Protein AF-A0AAD5VHU0-F1 (afdb_monomer)

pLDDT: mean 87.9, std 10.75, range [39.09, 97.94]

Radius of gyration: 25.31 Å; Cα contacts (8 Å, |Δi|>4): 170; chains: 1; bounding box: 5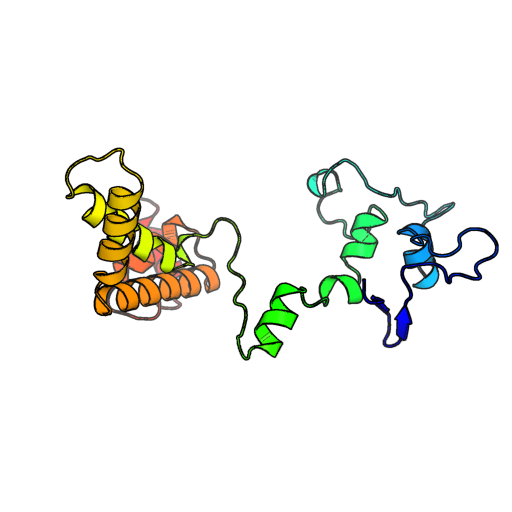2×59×64 Å

Secondary structure (DSSP, 8-state):
-PPEEETTEEE-SB--TT-SS-TT-B-HHHHHHHHTT---SGGG---S-SSSSGGGSPTT-SSSSHHHHHHTSHHHHT---HHHHHHHHTT----PPPTT-GGG-HHHHHHHHHHHHHTTSPP---HHHHHHHHHHHHHTS-HHHHHHHHHHHHHHHHHHHTT--HHHHHHHHHHTTT-SS--TTHHHHHTTTTT-

Organism: NCBI:txid56174

Structure (mmCIF, N/CA/C/O backbone):
data_AF-A0AAD5VHU0-F1
#
_entry.id   AF-A0AAD5VHU0-F1
#
loop_
_atom_site.group_PDB
_atom_site.id
_atom_site.type_symbol
_atom_site.label_atom_id
_atom_site.label_alt_id
_atom_site.label_comp_id
_atom_site.label_asym_id
_atom_site.label_entity_id
_atom_site.label_seq_id
_atom_site.pdbx_PDB_ins_code
_atom_site.Cartn_x
_atom_site.Cartn_y
_atom_site.Cartn_z
_atom_site.occupancy
_atom_site.B_iso_or_equiv
_atom_site.auth_seq_id
_atom_site.auth_comp_id
_atom_site.auth_asym_id
_atom_site.auth_atom_id
_atom_site.pdbx_PDB_model_num
ATOM 1 N N . MET A 1 1 ? 10.845 -17.651 -11.248 1.00 58.06 1 MET A N 1
ATOM 2 C CA . MET A 1 1 ? 10.168 -16.405 -11.665 1.00 58.06 1 MET A CA 1
ATOM 3 C C . MET A 1 1 ? 9.561 -16.685 -13.019 1.00 58.06 1 MET A C 1
ATOM 5 O O . MET A 1 1 ? 10.177 -17.430 -13.770 1.00 58.06 1 MET A O 1
ATOM 9 N N . GLU A 1 2 ? 8.362 -16.182 -13.281 1.00 68.06 2 GLU A N 1
ATOM 10 C CA . GLU A 1 2 ? 7.740 -16.290 -14.605 1.00 68.06 2 GLU A CA 1
ATOM 11 C C . GLU A 1 2 ? 8.518 -15.429 -15.615 1.00 68.06 2 GLU A C 1
ATOM 13 O O . GLU A 1 2 ? 9.219 -14.491 -15.221 1.00 68.06 2 GLU A O 1
ATOM 18 N N . ASN A 1 3 ? 8.432 -15.777 -16.898 1.00 79.25 3 ASN A N 1
ATOM 19 C CA . ASN A 1 3 ? 9.008 -14.979 -17.976 1.00 79.25 3 ASN A CA 1
ATOM 20 C C . ASN A 1 3 ? 8.248 -13.653 -18.135 1.00 79.25 3 ASN A C 1
ATOM 22 O O . ASN A 1 3 ? 7.088 -13.535 -17.736 1.00 79.25 3 ASN A O 1
ATOM 26 N N . ALA A 1 4 ? 8.913 -12.651 -18.708 1.00 80.75 4 ALA A N 1
ATOM 27 C CA . ALA A 1 4 ? 8.287 -11.374 -19.035 1.00 80.75 4 ALA A CA 1
ATOM 28 C C . ALA A 1 4 ? 7.539 -11.465 -20.380 1.00 80.75 4 ALA A C 1
ATOM 30 O O . ALA A 1 4 ? 7.677 -12.452 -21.103 1.00 80.75 4 ALA A O 1
ATOM 31 N N . PHE A 1 5 ? 6.747 -10.450 -20.738 1.00 82.50 5 PHE A N 1
ATOM 32 C CA . PHE A 1 5 ? 5.998 -10.412 -22.003 1.00 82.50 5 PHE A CA 1
ATOM 33 C C . PHE A 1 5 ? 6.217 -9.097 -22.745 1.00 82.50 5 PHE A C 1
ATOM 35 O O . PHE A 1 5 ? 5.537 -8.118 -22.471 1.00 82.50 5 PHE A O 1
ATOM 42 N N . PHE A 1 6 ? 7.078 -9.077 -23.758 1.00 82.38 6 PHE A N 1
ATOM 43 C CA . PHE A 1 6 ? 7.355 -7.87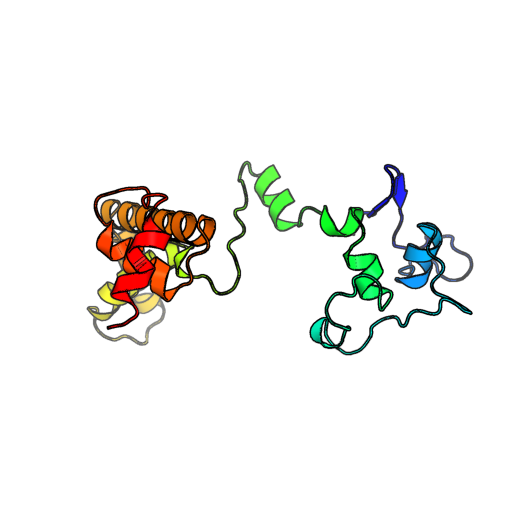7 -24.545 1.00 82.38 6 PHE A CA 1
ATOM 44 C C . PHE A 1 6 ? 6.716 -7.960 -25.939 1.00 82.38 6 PHE A C 1
ATOM 46 O O . PHE A 1 6 ? 6.916 -8.929 -26.671 1.00 82.38 6 PHE A O 1
ATOM 53 N N . ASN A 1 7 ? 5.929 -6.947 -26.327 1.00 82.25 7 ASN A N 1
ATOM 54 C CA . ASN A 1 7 ? 5.227 -6.889 -27.623 1.00 82.25 7 ASN A CA 1
ATOM 55 C C . ASN A 1 7 ? 4.415 -8.159 -27.962 1.00 82.25 7 ASN A C 1
ATOM 57 O O . ASN A 1 7 ? 4.416 -8.639 -29.097 1.00 82.25 7 ASN A O 1
ATOM 61 N N . GLY A 1 8 ? 3.731 -8.722 -26.960 1.00 80.25 8 GLY A N 1
ATOM 62 C CA . GLY A 1 8 ? 2.904 -9.925 -27.110 1.00 80.25 8 GLY A CA 1
ATOM 63 C C . GLY A 1 8 ? 3.694 -11.228 -27.263 1.00 80.25 8 GLY A C 1
ATOM 64 O O . GLY A 1 8 ? 3.102 -12.258 -27.581 1.00 80.25 8 GLY A O 1
ATOM 65 N N . LYS A 1 9 ? 5.013 -11.203 -27.040 1.00 84.75 9 LYS A N 1
ATOM 66 C CA . LYS A 1 9 ? 5.873 -12.388 -27.029 1.00 84.75 9 LYS A CA 1
ATOM 67 C C . LYS A 1 9 ? 6.478 -12.592 -25.652 1.00 84.75 9 LYS A C 1
ATOM 69 O O . LYS A 1 9 ? 6.883 -11.641 -24.991 1.00 84.75 9 LYS A O 1
ATOM 74 N N . GLU A 1 10 ? 6.554 -13.847 -25.245 1.00 87.44 10 GLU A N 1
ATOM 75 C CA . GLU A 1 10 ? 7.250 -14.236 -24.027 1.00 87.44 10 GLU A CA 1
ATOM 76 C C . GLU A 1 10 ? 8.754 -13.947 -24.166 1.00 87.44 10 GLU A C 1
ATOM 78 O O . GLU A 1 10 ? 9.383 -14.304 -25.165 1.00 87.44 10 GLU A O 1
ATOM 83 N N . GLN A 1 11 ? 9.324 -13.283 -23.165 1.00 88.12 11 GLN A N 1
ATOM 84 C CA . GLN A 1 11 ? 10.741 -12.972 -23.057 1.00 88.12 11 GLN A CA 1
ATOM 85 C C . GLN A 1 11 ? 11.317 -13.675 -21.828 1.00 88.12 11 GLN A C 1
ATOM 87 O O . GLN A 1 11 ? 11.016 -13.333 -20.681 1.00 88.12 11 GLN A O 1
ATOM 92 N N . ALA A 1 12 ? 12.198 -14.645 -22.068 1.00 90.94 12 ALA A N 1
ATOM 93 C CA . ALA A 1 12 ? 12.939 -15.298 -21.000 1.00 90.94 12 ALA A CA 1
ATOM 94 C C . ALA A 1 12 ? 13.918 -14.314 -20.345 1.00 90.94 12 ALA A C 1
ATOM 96 O O . ALA A 1 12 ? 14.732 -13.699 -21.034 1.00 90.94 12 ALA A O 1
ATOM 97 N N . ILE A 1 13 ? 13.865 -14.196 -19.017 1.00 90.62 13 ILE A N 1
ATOM 98 C CA . ILE A 1 13 ? 14.762 -13.328 -18.229 1.00 90.62 13 ILE A CA 1
ATOM 99 C C . ILE A 1 13 ? 16.034 -14.052 -17.748 1.00 90.62 13 ILE A C 1
ATOM 101 O O . ILE A 1 13 ? 16.991 -13.416 -17.303 1.00 90.62 13 ILE A O 1
ATOM 105 N N . TYR A 1 14 ? 16.060 -15.378 -17.879 1.00 93.81 14 TYR A N 1
ATOM 106 C CA . TYR A 1 14 ? 17.231 -16.225 -17.672 1.00 93.81 14 TYR A CA 1
ATOM 107 C C . TYR A 1 14 ? 17.693 -16.797 -19.011 1.00 93.81 14 TYR A C 1
ATOM 109 O O . TYR A 1 14 ? 16.899 -16.977 -19.937 1.00 93.81 14 TYR A O 1
ATOM 117 N N . PHE A 1 15 ? 18.987 -17.063 -19.122 1.00 93.38 15 PHE A N 1
ATOM 118 C CA . PHE A 1 15 ? 19.521 -17.875 -20.205 1.00 93.38 15 PHE A CA 1
ATOM 119 C C . PHE A 1 15 ? 19.067 -19.334 -20.044 1.00 93.38 15 PHE A C 1
ATOM 1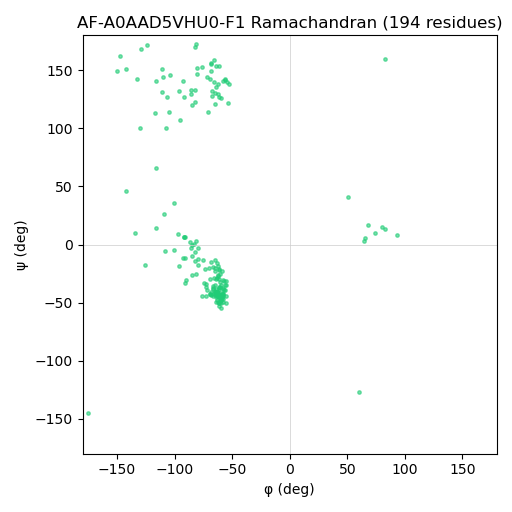21 O O . PHE A 1 15 ? 18.886 -19.787 -18.911 1.00 93.38 15 PHE A O 1
ATOM 128 N N . PRO A 1 16 ? 18.885 -20.075 -21.151 1.00 93.19 16 PRO A N 1
ATOM 129 C CA . PRO A 1 16 ? 18.517 -21.482 -21.080 1.00 93.19 16 PRO A CA 1
ATOM 130 C C . PRO A 1 16 ? 19.649 -22.317 -20.460 1.00 93.19 16 PRO A C 1
ATOM 132 O O . PRO A 1 16 ? 20.809 -21.900 -20.438 1.00 93.19 16 PRO A O 1
ATOM 135 N N . ASP A 1 17 ? 19.320 -23.500 -19.945 1.00 94.06 17 ASP A N 1
ATOM 136 C CA . ASP A 1 17 ? 20.289 -24.366 -19.254 1.00 94.06 17 ASP A CA 1
ATOM 137 C C . ASP A 1 17 ? 21.384 -24.914 -20.186 1.00 94.06 17 ASP A C 1
ATOM 139 O O . ASP A 1 17 ? 22.453 -25.307 -19.723 1.00 94.06 17 ASP A O 1
ATOM 143 N N . ASP A 1 18 ? 21.149 -24.907 -21.499 1.00 94.06 18 ASP A N 1
ATOM 144 C CA . ASP A 1 18 ? 22.108 -25.287 -22.539 1.00 94.06 18 ASP A CA 1
ATOM 145 C C . ASP A 1 18 ? 22.935 -24.099 -23.072 1.00 94.06 18 ASP A C 1
ATOM 147 O O . ASP A 1 18 ? 23.714 -24.260 -24.015 1.00 94.06 18 ASP A O 1
ATOM 151 N N . HIS A 1 19 ? 22.805 -22.903 -22.476 1.00 92.12 19 HIS A N 1
ATOM 152 C CA . HIS A 1 19 ? 23.534 -21.723 -22.933 1.00 92.12 19 HIS A CA 1
ATOM 153 C C . HIS A 1 19 ? 25.054 -21.931 -22.805 1.00 92.12 19 HIS A C 1
ATOM 155 O O . HIS A 1 19 ? 25.541 -22.239 -21.714 1.00 92.12 19 HIS A O 1
ATOM 161 N N . PRO A 1 20 ? 25.842 -21.682 -23.867 1.00 93.06 20 PRO A N 1
ATOM 162 C CA . PRO A 1 20 ? 27.249 -22.084 -23.935 1.00 93.06 20 PRO A CA 1
ATOM 163 C C . PRO A 1 20 ? 28.144 -21.441 -22.866 1.00 93.06 20 PRO A C 1
ATOM 165 O O . PRO A 1 20 ? 29.174 -22.006 -22.507 1.00 93.06 20 PRO A O 1
ATOM 168 N N . THR A 1 21 ? 27.777 -20.258 -22.366 1.00 93.00 21 THR A N 1
ATOM 169 C CA . THR A 1 21 ? 28.609 -19.480 -21.429 1.00 93.00 21 THR A CA 1
ATOM 170 C C . THR A 1 21 ? 27.911 -19.077 -20.130 1.00 93.00 21 THR A C 1
ATOM 172 O O . THR A 1 21 ? 28.585 -18.736 -19.162 1.00 93.00 21 THR A O 1
ATOM 175 N N . HIS A 1 22 ? 26.578 -19.119 -20.082 1.00 91.94 22 HIS A N 1
ATOM 176 C CA . HIS A 1 22 ? 25.778 -18.557 -18.980 1.00 91.94 22 HIS A CA 1
ATOM 177 C C . HIS A 1 22 ? 24.554 -19.427 -18.645 1.00 91.94 22 HIS A C 1
ATOM 179 O O . HIS A 1 22 ? 23.458 -18.890 -18.516 1.00 91.94 22 HIS A O 1
ATOM 185 N N . PRO A 1 23 ? 24.698 -20.758 -18.526 1.00 94.06 23 PRO A N 1
ATOM 186 C CA . PRO A 1 23 ? 23.555 -21.652 -18.353 1.00 94.06 23 PRO A CA 1
ATOM 187 C C . PRO A 1 23 ? 22.768 -21.306 -17.081 1.00 94.06 23 PRO A C 1
ATOM 189 O O . PRO A 1 23 ? 23.353 -21.180 -16.001 1.00 94.06 23 PRO A O 1
ATOM 192 N N . GLY A 1 24 ? 21.459 -21.079 -17.222 1.00 92.56 24 GLY A N 1
ATOM 193 C CA . GLY A 1 24 ? 20.547 -20.750 -16.117 1.00 92.56 24 GLY A CA 1
ATOM 194 C C . GLY A 1 24 ? 20.796 -19.402 -15.420 1.00 92.56 24 GLY A C 1
ATOM 195 O O . GLY A 1 24 ? 20.152 -19.098 -14.413 1.00 92.56 24 GLY A O 1
ATOM 196 N N . GLN A 1 25 ? 21.728 -18.572 -15.905 1.00 93.56 25 GLN A N 1
ATOM 197 C CA . GLN A 1 25 ? 22.030 -17.277 -15.287 1.00 93.56 25 GLN A CA 1
ATOM 198 C C . GLN A 1 25 ? 21.015 -16.207 -15.700 1.00 93.56 25 GLN A C 1
ATOM 200 O O . GLN A 1 25 ? 20.443 -16.243 -16.789 1.00 93.56 25 GLN A O 1
ATOM 205 N N . PHE A 1 26 ? 20.801 -15.220 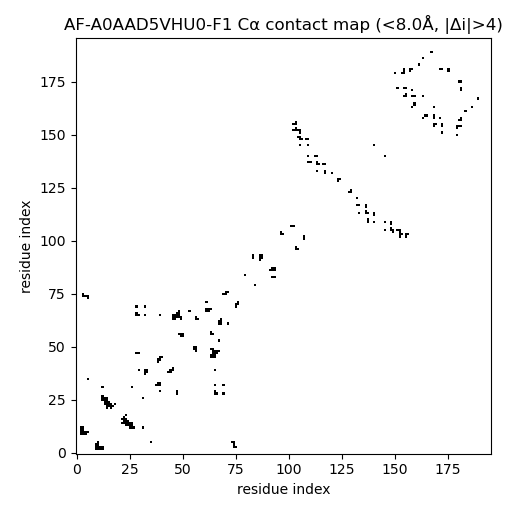-14.827 1.00 92.62 26 PHE A N 1
ATOM 206 C CA . PHE A 1 26 ? 19.974 -14.058 -15.149 1.00 92.62 26 PHE A CA 1
ATOM 207 C C . PHE A 1 26 ? 20.652 -13.211 -16.231 1.00 92.62 26 PHE A C 1
ATOM 209 O O . PHE A 1 26 ? 21.829 -12.876 -16.100 1.00 92.62 26 PHE A O 1
ATOM 216 N N . LYS A 1 27 ? 19.902 -12.826 -17.270 1.00 92.88 27 LYS A N 1
ATOM 217 C CA . LYS A 1 27 ? 20.437 -12.114 -18.443 1.00 92.88 27 LYS A CA 1
ATOM 218 C C . LYS A 1 27 ? 21.013 -10.732 -18.126 1.00 92.88 27 LYS A C 1
ATOM 220 O O . LYS A 1 27 ? 21.929 -10.273 -18.799 1.00 92.88 27 LYS A O 1
ATOM 225 N N . GLY A 1 28 ? 20.495 -10.068 -17.093 1.00 92.50 28 GLY A N 1
ATOM 226 C CA . GLY A 1 28 ? 20.859 -8.688 -16.774 1.00 92.50 28 GLY A CA 1
ATOM 227 C C . GLY A 1 28 ? 20.078 -7.663 -17.602 1.00 92.50 28 GLY A C 1
ATOM 228 O O . GLY A 1 28 ? 19.523 -7.966 -18.655 1.00 92.50 28 GLY A O 1
ATOM 229 N N . MET A 1 29 ? 20.024 -6.421 -17.109 1.00 93.50 29 MET A N 1
ATOM 230 C CA . MET A 1 29 ? 19.192 -5.367 -17.710 1.00 93.50 29 MET A CA 1
ATOM 231 C C . MET A 1 29 ? 19.637 -4.993 -19.128 1.00 93.50 29 MET A C 1
ATOM 233 O O . MET A 1 29 ? 18.794 -4.738 -19.974 1.00 93.50 29 MET A O 1
ATOM 237 N N . GLU A 1 30 ? 20.945 -4.963 -19.388 1.00 93.12 30 GLU A N 1
ATOM 238 C CA . GLU A 1 30 ? 21.496 -4.628 -20.707 1.00 93.12 30 GLU A CA 1
ATOM 239 C C . GLU A 1 30 ? 21.045 -5.622 -21.780 1.00 93.12 30 GLU A C 1
ATOM 241 O O . GLU A 1 30 ? 20.496 -5.207 -22.796 1.00 93.12 30 GLU A O 1
ATOM 246 N N . GLN A 1 31 ? 21.205 -6.923 -21.523 1.00 93.12 31 GLN A N 1
ATOM 247 C CA . GLN A 1 31 ? 20.806 -7.978 -22.452 1.00 93.12 31 GLN A CA 1
ATOM 248 C C . GLN A 1 31 ? 19.292 -7.974 -22.694 1.00 93.12 31 GLN A C 1
ATOM 250 O O . GLN A 1 31 ? 18.855 -8.063 -23.838 1.00 93.12 31 GLN A O 1
ATOM 255 N N . ILE A 1 32 ? 18.489 -7.832 -21.632 1.00 93.06 32 ILE A N 1
ATOM 256 C CA . ILE A 1 32 ? 17.021 -7.779 -21.740 1.00 93.06 32 ILE A CA 1
ATOM 257 C C . ILE A 1 32 ? 16.590 -6.583 -22.598 1.00 93.06 32 ILE A C 1
ATOM 259 O O . ILE A 1 32 ? 15.772 -6.744 -23.500 1.00 93.06 32 ILE A O 1
ATOM 263 N N . LEU A 1 33 ? 17.167 -5.401 -22.364 1.00 93.12 33 LEU A N 1
ATOM 264 C CA . LEU A 1 33 ? 16.868 -4.193 -23.138 1.00 93.12 33 LEU A CA 1
ATOM 265 C C . LEU A 1 33 ? 17.337 -4.306 -24.593 1.00 93.12 33 LEU A C 1
ATOM 267 O O . LEU A 1 33 ? 16.635 -3.858 -25.498 1.00 93.12 33 LEU A O 1
ATOM 271 N N . TRP A 1 34 ? 18.488 -4.932 -24.835 1.00 92.56 34 TRP A N 1
ATOM 272 C CA . TRP A 1 34 ? 18.983 -5.189 -26.186 1.00 92.56 34 TRP A CA 1
ATOM 273 C C . TRP A 1 34 ? 18.046 -6.113 -26.975 1.00 92.56 34 TRP A C 1
ATOM 275 O O . TRP A 1 34 ? 17.702 -5.807 -28.115 1.00 92.56 34 TRP A O 1
ATOM 285 N N . GLU A 1 35 ? 17.552 -7.187 -26.351 1.00 91.69 35 GLU A N 1
ATOM 286 C CA . GLU A 1 35 ? 16.538 -8.079 -26.937 1.00 91.69 35 GLU A CA 1
ATOM 287 C C . GLU A 1 35 ? 15.215 -7.353 -27.239 1.00 91.69 35 GLU A C 1
ATOM 289 O O . GLU A 1 35 ? 14.518 -7.705 -28.191 1.00 91.69 35 GLU A O 1
ATOM 294 N N . GLN A 1 36 ? 14.891 -6.310 -26.470 1.00 90.88 36 GLN A N 1
ATOM 295 C CA . GLN A 1 36 ? 13.740 -5.429 -26.696 1.00 90.88 36 GLN A CA 1
ATOM 296 C C . GLN A 1 36 ? 13.988 -4.361 -27.784 1.00 90.88 36 GLN A C 1
ATOM 298 O O . GLN A 1 36 ? 13.075 -3.614 -28.137 1.00 90.88 36 GLN A O 1
ATOM 303 N N . GLY A 1 37 ? 15.198 -4.295 -28.353 1.00 91.25 37 GLY A N 1
ATOM 304 C CA . GLY A 1 37 ? 15.573 -3.367 -29.425 1.00 91.25 37 GLY A CA 1
ATOM 305 C C . GLY A 1 37 ? 16.202 -2.053 -28.952 1.00 91.25 37 GLY A C 1
ATOM 306 O O . GLY A 1 37 ? 16.425 -1.157 -29.767 1.00 91.25 37 GLY A O 1
ATOM 307 N N . TYR A 1 38 ? 16.515 -1.917 -27.662 1.00 92.00 38 TYR A N 1
ATOM 308 C CA . TYR A 1 38 ? 17.201 -0.741 -27.134 1.00 92.00 38 TYR A CA 1
ATOM 309 C C . TYR A 1 38 ? 18.717 -0.871 -27.261 1.00 92.00 38 TYR A C 1
ATOM 311 O O . TYR A 1 38 ? 19.325 -1.858 -26.853 1.00 92.00 38 TYR A O 1
ATOM 319 N N . ILE A 1 39 ? 19.356 0.185 -27.758 1.00 91.56 39 ILE A N 1
ATOM 320 C CA . ILE A 1 39 ? 20.815 0.288 -27.787 1.00 91.56 39 ILE A CA 1
ATOM 321 C C . ILE A 1 39 ? 21.245 1.060 -26.542 1.00 91.56 39 ILE A C 1
ATOM 323 O O . ILE A 1 39 ? 21.025 2.266 -26.447 1.00 91.56 39 ILE A O 1
ATOM 327 N N . VAL A 1 40 ? 21.837 0.355 -25.577 1.00 91.06 40 VAL A N 1
ATOM 328 C CA . VAL A 1 40 ? 22.272 0.921 -24.285 1.00 91.06 40 VAL A CA 1
ATOM 329 C C . VAL A 1 40 ? 23.789 0.862 -24.083 1.00 91.06 40 VAL A C 1
ATOM 331 O O . VAL A 1 40 ? 24.282 1.050 -22.972 1.00 91.06 40 VAL A O 1
ATOM 334 N N . THR A 1 41 ? 24.534 0.606 -25.158 1.00 89.94 41 THR A N 1
ATOM 335 C CA . THR A 1 41 ? 25.996 0.462 -25.187 1.00 89.94 41 THR A CA 1
ATOM 336 C C . THR A 1 41 ? 26.633 1.429 -26.190 1.00 89.94 41 THR A C 1
ATOM 338 O O . THR A 1 41 ? 25.947 2.125 -26.945 1.00 89.94 41 THR A O 1
ATOM 341 N N . GLY A 1 42 ? 27.968 1.513 -26.186 1.00 88.94 42 GLY A N 1
ATOM 342 C CA . GLY A 1 42 ? 28.725 2.369 -27.104 1.00 88.94 42 GLY A CA 1
ATOM 343 C C . GLY A 1 42 ? 28.362 3.849 -26.960 1.00 88.94 42 GLY A C 1
ATOM 344 O O . GLY A 1 42 ? 28.364 4.392 -25.857 1.00 88.94 42 GLY A O 1
ATOM 345 N N . ASN A 1 43 ? 28.011 4.501 -28.070 1.00 85.75 43 ASN A N 1
ATOM 346 C CA . ASN A 1 43 ? 27.627 5.920 -28.079 1.00 85.75 43 ASN A CA 1
ATOM 347 C C . ASN A 1 43 ? 26.293 6.202 -27.364 1.00 85.75 43 ASN A C 1
ATOM 349 O O . ASN A 1 43 ? 26.010 7.352 -27.038 1.00 85.75 43 ASN A O 1
ATOM 353 N N . HIS A 1 44 ? 25.492 5.167 -27.098 1.00 85.62 44 HIS A N 1
ATOM 354 C CA . HIS A 1 44 ? 24.243 5.248 -26.337 1.00 85.62 44 HIS A CA 1
ATOM 355 C C . HIS A 1 44 ? 24.376 4.586 -24.964 1.00 85.62 44 HIS A C 1
ATOM 357 O O . HIS A 1 44 ? 23.390 4.115 -24.398 1.00 85.62 44 HIS A O 1
ATOM 363 N N . PHE A 1 45 ? 25.601 4.530 -24.431 1.00 91.31 45 PHE A N 1
ATOM 364 C CA . PHE A 1 45 ? 25.881 3.887 -23.158 1.00 91.31 45 PHE A CA 1
ATOM 365 C C . PHE A 1 45 ? 24.980 4.415 -22.036 1.00 91.31 45 PHE A C 1
ATOM 367 O O . PHE A 1 45 ? 25.006 5.601 -21.695 1.00 91.31 45 PHE A O 1
ATOM 374 N N . LYS A 1 46 ? 24.225 3.506 -21.415 1.00 92.50 46 LYS A N 1
ATOM 375 C CA . LYS A 1 46 ? 23.470 3.768 -20.192 1.00 92.50 46 LYS A CA 1
ATOM 376 C C . LYS A 1 46 ? 24.103 2.982 -19.051 1.00 92.50 46 LYS A C 1
ATOM 378 O O . LYS A 1 46 ? 24.349 1.785 -19.146 1.00 92.50 46 LYS A O 1
ATOM 383 N N . LYS A 1 47 ? 24.343 3.660 -17.928 1.00 92.88 47 LYS A N 1
ATOM 384 C CA . LYS A 1 47 ? 24.760 2.988 -16.689 1.00 92.88 47 LYS A CA 1
ATOM 385 C C . LYS A 1 47 ? 23.665 2.014 -16.251 1.00 92.88 47 LYS A C 1
ATOM 387 O O . LYS A 1 47 ? 22.486 2.273 -16.488 1.00 92.88 47 LYS A O 1
ATOM 392 N N . ALA A 1 48 ? 24.028 0.964 -15.512 1.00 92.12 48 ALA A N 1
ATOM 393 C CA . ALA A 1 48 ? 23.043 0.085 -14.878 1.00 92.12 48 ALA A CA 1
ATOM 394 C C . ALA A 1 48 ? 22.068 0.883 -13.986 1.00 92.12 48 ALA A C 1
ATOM 396 O O . ALA A 1 48 ? 20.857 0.707 -14.080 1.00 92.12 48 ALA A O 1
ATOM 397 N N . GLN A 1 49 ? 22.594 1.819 -13.186 1.00 94.00 49 GLN A N 1
ATOM 398 C CA . GLN A 1 49 ? 21.832 2.772 -12.373 1.00 94.00 49 GLN A CA 1
ATOM 399 C C . GLN A 1 49 ? 22.607 4.092 -12.188 1.00 94.00 49 GLN A C 1
ATOM 401 O O . GLN A 1 49 ? 23.838 4.085 -12.167 1.00 94.00 49 GLN A O 1
ATOM 406 N N . CYS A 1 50 ? 21.904 5.226 -12.053 1.00 90.25 50 CYS A N 1
ATOM 407 C CA . CYS A 1 50 ? 22.519 6.556 -11.862 1.00 90.25 50 CYS A CA 1
ATOM 408 C C . CYS A 1 50 ? 23.076 6.805 -10.449 1.00 90.25 50 CYS A C 1
ATOM 410 O O . CYS A 1 50 ? 23.850 7.738 -10.262 1.00 90.25 50 CYS A O 1
ATOM 412 N N . GLY A 1 51 ? 22.722 5.960 -9.480 1.00 89.56 51 GLY A N 1
ATOM 413 C CA . GLY A 1 51 ? 23.138 6.051 -8.082 1.00 89.56 51 GLY A CA 1
ATOM 414 C C . GLY A 1 51 ? 22.633 4.845 -7.295 1.00 89.56 51 GLY A C 1
ATOM 415 O O . GLY A 1 51 ? 22.543 3.746 -7.836 1.00 89.56 51 GLY A O 1
ATOM 416 N N . THR A 1 52 ? 22.268 5.046 -6.034 1.00 88.06 52 THR A N 1
ATOM 417 C CA . THR A 1 52 ? 21.734 3.989 -5.156 1.00 88.06 52 THR A CA 1
ATOM 418 C C . THR A 1 52 ? 20.213 3.885 -5.228 1.00 88.06 52 THR A C 1
ATOM 420 O O . THR A 1 52 ? 19.651 2.797 -5.120 1.00 88.06 52 THR A O 1
ATOM 423 N N . SER A 1 53 ? 19.524 4.997 -5.480 1.00 85.88 53 SER A N 1
ATOM 424 C CA . SER A 1 53 ? 18.064 5.090 -5.469 1.00 85.88 53 SER A CA 1
ATOM 425 C C . SER A 1 53 ? 17.532 5.741 -6.744 1.00 85.88 53 SER A C 1
ATOM 427 O O . SER A 1 53 ? 18.295 6.277 -7.547 1.00 85.88 53 SER A O 1
ATOM 429 N N . PHE A 1 54 ? 16.219 5.673 -6.981 1.00 84.81 54 PHE A N 1
ATOM 430 C CA . PHE A 1 54 ? 15.597 6.386 -8.107 1.00 84.81 54 PHE A CA 1
ATOM 431 C C . PHE A 1 54 ? 15.701 7.911 -7.968 1.00 84.81 54 PHE A C 1
ATOM 433 O O . PHE A 1 54 ? 15.657 8.605 -8.973 1.00 84.81 54 PHE A O 1
ATOM 440 N N . LYS A 1 55 ? 15.924 8.432 -6.753 1.00 86.50 55 LYS A N 1
ATOM 441 C CA . LYS A 1 55 ? 16.109 9.872 -6.504 1.00 86.50 55 LYS A CA 1
ATOM 442 C C . LYS A 1 55 ? 17.427 10.417 -7.055 1.00 86.50 55 LYS A C 1
ATOM 444 O O . LYS A 1 55 ? 17.542 11.617 -7.250 1.00 86.50 55 LYS A O 1
ATOM 449 N N . ASP A 1 56 ? 18.398 9.537 -7.301 1.00 89.62 56 ASP A N 1
ATOM 450 C CA . ASP A 1 56 ? 19.696 9.904 -7.881 1.00 89.62 56 ASP A CA 1
ATOM 451 C C . ASP A 1 56 ? 19.624 10.019 -9.415 1.00 89.62 56 ASP A C 1
ATOM 453 O O . ASP A 1 56 ? 20.599 10.381 -10.072 1.00 89.62 56 ASP A O 1
ATOM 457 N N . CYS A 1 57 ? 18.483 9.653 -10.007 1.00 89.31 57 CYS A N 1
ATOM 458 C CA . CYS A 1 57 ? 18.223 9.847 -11.426 1.00 89.31 57 CYS A CA 1
ATOM 459 C C . CYS A 1 57 ? 17.789 11.303 -11.675 1.00 89.31 57 CYS A C 1
ATOM 461 O O . CYS A 1 57 ? 17.118 11.881 -10.817 1.00 89.31 57 CYS A O 1
ATOM 463 N N . PRO A 1 58 ? 18.134 11.902 -12.830 1.00 89.62 58 PRO A N 1
ATOM 464 C CA . PRO A 1 58 ? 17.648 13.228 -13.198 1.00 89.62 58 PRO A CA 1
ATOM 465 C C . PRO A 1 58 ? 16.120 13.303 -13.119 1.00 89.62 58 PRO A C 1
ATOM 467 O O . PRO A 1 58 ? 15.434 12.375 -13.557 1.00 89.62 58 PRO A O 1
ATOM 470 N N . ALA A 1 59 ? 15.603 14.408 -12.579 1.00 84.44 59 ALA A N 1
ATOM 471 C CA . ALA A 1 59 ? 14.171 14.681 -12.594 1.00 84.44 59 ALA A CA 1
ATOM 472 C C . ALA A 1 59 ? 13.649 14.652 -14.043 1.00 84.44 59 ALA A C 1
ATOM 474 O O . ALA A 1 59 ? 14.358 15.053 -14.966 1.00 84.44 59 ALA A O 1
ATOM 475 N N . ASP A 1 60 ? 12.441 14.120 -14.230 1.00 84.19 60 ASP A N 1
ATOM 476 C CA . ASP A 1 60 ? 11.730 14.015 -15.514 1.00 84.19 60 ASP A CA 1
ATOM 477 C C . ASP A 1 60 ? 12.368 13.111 -16.588 1.00 84.19 60 ASP A C 1
ATOM 479 O O . ASP A 1 60 ? 11.816 12.967 -17.679 1.00 84.19 60 ASP A O 1
ATOM 483 N N . SER A 1 61 ? 13.484 12.433 -16.294 1.00 85.88 61 SER A N 1
ATOM 484 C CA . SER A 1 61 ? 14.043 11.416 -17.191 1.00 85.88 61 SER A CA 1
ATOM 485 C C . SER A 1 61 ? 13.517 10.024 -16.848 1.00 85.88 61 SER A C 1
ATOM 487 O O . SER A 1 61 ? 13.642 9.550 -15.718 1.00 85.88 61 SER A O 1
ATOM 489 N N . THR A 1 62 ? 12.974 9.341 -17.853 1.00 84.81 62 THR A N 1
ATOM 490 C CA . THR A 1 62 ? 12.452 7.968 -17.755 1.00 84.81 62 THR A CA 1
ATOM 491 C C . THR A 1 62 ? 13.420 6.918 -18.299 1.00 84.81 62 THR A C 1
ATOM 493 O O . THR A 1 62 ? 13.169 5.720 -18.169 1.00 84.81 62 THR A O 1
ATOM 496 N N . ASP A 1 63 ? 14.544 7.346 -18.877 1.00 89.62 63 ASP A N 1
ATOM 497 C CA . ASP A 1 63 ? 15.486 6.480 -19.581 1.00 89.62 63 ASP A CA 1
ATOM 498 C C . ASP A 1 63 ? 16.960 6.732 -19.207 1.00 89.62 63 ASP A C 1
ATOM 500 O O . ASP A 1 63 ? 17.852 6.185 -19.846 1.00 89.62 63 ASP A O 1
ATOM 504 N N . CYS A 1 64 ? 17.275 7.518 -18.175 1.00 91.50 64 CYS A N 1
ATOM 505 C CA . CYS A 1 64 ? 18.660 7.905 -17.852 1.00 91.50 64 CYS A CA 1
ATOM 506 C C . CYS A 1 64 ? 19.633 6.736 -17.568 1.00 91.50 64 CYS A C 1
ATOM 508 O O . CYS A 1 64 ? 20.850 6.898 -17.663 1.00 91.50 64 CYS A O 1
ATOM 510 N N . CYS A 1 65 ? 19.121 5.566 -17.182 1.00 93.75 65 CYS A N 1
ATOM 511 C CA . CYS A 1 65 ? 19.885 4.352 -16.897 1.00 93.75 65 CYS A CA 1
ATOM 512 C C . CYS A 1 65 ? 19.075 3.108 -17.275 1.00 93.75 65 CYS A C 1
ATOM 514 O O . CYS A 1 65 ? 17.850 3.184 -17.382 1.00 93.75 65 CYS A O 1
ATOM 516 N N . CYS A 1 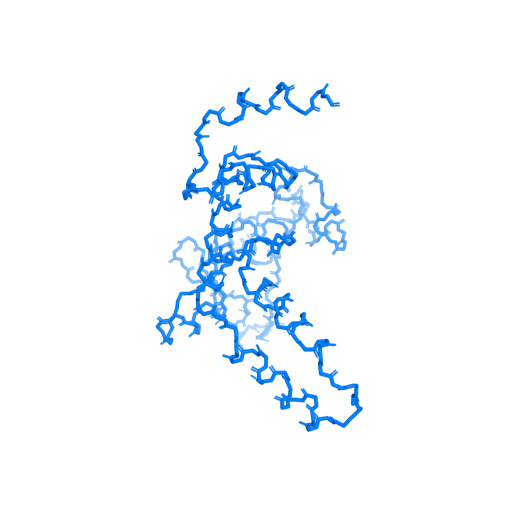66 ? 19.739 1.956 -17.419 1.00 94.31 66 CYS A N 1
ATOM 517 C CA . CYS A 1 66 ? 19.071 0.695 -17.758 1.00 94.31 66 CYS A CA 1
ATOM 518 C C . CYS A 1 66 ? 17.958 0.355 -16.759 1.00 94.31 66 CYS A C 1
ATOM 520 O O . CYS A 1 66 ? 16.883 -0.063 -17.169 1.00 94.31 66 CYS A O 1
ATOM 522 N N . ARG A 1 67 ? 18.171 0.612 -15.459 1.00 92.81 67 ARG A N 1
ATOM 523 C CA . ARG A 1 67 ? 17.150 0.397 -14.424 1.00 92.81 67 ARG A CA 1
ATOM 524 C C . ARG A 1 67 ? 15.875 1.203 -14.672 1.00 92.81 67 ARG A C 1
ATOM 526 O O . ARG A 1 67 ? 14.793 0.657 -14.507 1.00 92.81 67 ARG A O 1
ATOM 533 N N . TRP A 1 68 ? 15.986 2.481 -15.040 1.00 92.12 68 TRP A N 1
ATOM 534 C CA . TRP A 1 68 ? 14.807 3.325 -15.281 1.00 92.12 68 TRP A CA 1
ATOM 535 C C . TRP A 1 68 ? 14.112 2.947 -16.588 1.00 92.12 68 TRP A C 1
ATOM 537 O O . TRP A 1 68 ? 12.897 2.775 -16.617 1.00 92.12 68 TRP A O 1
ATOM 547 N N . LEU A 1 69 ? 14.903 2.734 -17.642 1.00 93.12 69 LEU A N 1
ATOM 548 C CA . LEU A 1 69 ? 14.380 2.335 -18.941 1.00 93.12 69 LEU A CA 1
ATOM 549 C C . LEU A 1 69 ? 13.613 1.010 -18.856 1.00 93.12 69 LEU A C 1
ATOM 551 O O . LEU A 1 69 ? 12.523 0.920 -19.409 1.00 93.12 69 LEU A O 1
ATOM 555 N N . LEU A 1 70 ? 14.161 0.021 -18.138 1.00 91.19 70 LEU A N 1
ATOM 556 C CA . LEU A 1 70 ? 13.528 -1.281 -17.933 1.00 91.19 70 LEU A CA 1
ATOM 557 C C . LEU A 1 70 ? 12.289 -1.184 -17.035 1.00 91.19 70 LEU A C 1
ATOM 559 O O . LEU A 1 70 ? 11.263 -1.770 -17.348 1.00 91.19 70 LEU A O 1
ATOM 563 N N . TYR A 1 71 ? 12.356 -0.416 -15.943 1.00 89.56 71 TYR A N 1
ATOM 564 C CA . TYR A 1 71 ? 11.215 -0.235 -15.038 1.00 89.56 71 TYR A CA 1
ATOM 565 C C . TYR A 1 71 ? 9.996 0.366 -15.752 1.00 89.56 71 TYR A C 1
ATOM 567 O O . TYR A 1 71 ? 8.868 0.016 -15.427 1.00 89.56 71 TYR A O 1
ATOM 575 N N . ASN A 1 72 ? 10.217 1.260 -16.720 1.00 89.00 72 ASN A N 1
ATOM 576 C CA . ASN A 1 72 ? 9.146 1.886 -17.497 1.00 89.00 72 ASN A CA 1
ATOM 577 C C . ASN A 1 72 ? 8.657 1.035 -18.678 1.00 89.00 72 ASN A C 1
ATOM 579 O O . ASN A 1 72 ? 7.778 1.484 -19.415 1.00 89.00 72 ASN A O 1
ATOM 583 N N . GLN A 1 73 ? 9.208 -0.164 -18.890 1.00 87.44 73 GLN A N 1
ATOM 584 C CA . GLN A 1 73 ? 8.699 -1.042 -19.934 1.00 87.44 73 GLN A CA 1
ATOM 585 C C . GLN A 1 73 ? 7.298 -1.560 -19.568 1.00 87.44 73 GLN A C 1
ATOM 587 O O . GLN A 1 73 ? 7.032 -1.846 -18.393 1.00 87.44 73 GLN A O 1
ATOM 592 N N . PRO A 1 74 ? 6.386 -1.699 -20.549 1.00 83.81 74 PRO A N 1
ATOM 593 C CA . PRO A 1 74 ? 5.002 -2.098 -20.290 1.00 83.81 74 PRO A CA 1
ATOM 594 C C . PRO A 1 74 ? 4.873 -3.429 -19.548 1.00 83.81 74 PRO A C 1
ATOM 596 O O . PRO A 1 74 ? 3.981 -3.596 -18.723 1.00 83.81 74 PRO A O 1
ATOM 599 N N . ASP A 1 75 ? 5.777 -4.362 -19.821 1.00 83.81 75 ASP A N 1
ATOM 600 C CA . ASP A 1 75 ? 5.809 -5.705 -19.256 1.00 83.81 75 ASP A CA 1
ATOM 601 C C . ASP A 1 75 ? 6.264 -5.743 -17.802 1.00 83.81 75 ASP A C 1
ATOM 603 O O . ASP A 1 75 ? 5.923 -6.697 -17.121 1.00 83.81 75 ASP A O 1
ATOM 607 N N . PHE A 1 76 ? 6.967 -4.714 -17.316 1.00 82.69 76 PHE A N 1
ATOM 608 C CA . PHE A 1 76 ? 7.300 -4.537 -15.898 1.00 82.69 76 PHE A CA 1
ATOM 609 C C . PHE A 1 76 ? 6.244 -3.711 -15.157 1.00 82.69 76 PHE A C 1
ATOM 611 O O . PHE A 1 76 ? 5.978 -3.971 -13.983 1.00 82.69 76 PHE A O 1
ATOM 618 N N . LEU A 1 77 ? 5.615 -2.744 -15.833 1.00 81.12 77 LEU A N 1
ATOM 619 C CA . LEU A 1 77 ? 4.542 -1.926 -15.258 1.00 81.12 77 LEU A CA 1
ATOM 620 C C . LEU A 1 77 ? 3.229 -2.701 -15.093 1.00 81.12 77 LEU A C 1
ATOM 622 O O . LEU A 1 77 ? 2.491 -2.452 -14.143 1.00 81.12 77 LEU A O 1
ATOM 626 N N . ALA A 1 78 ? 2.935 -3.626 -16.007 1.00 78.69 78 ALA A N 1
ATOM 627 C CA . ALA A 1 78 ? 1.687 -4.385 -16.026 1.00 78.69 78 ALA A CA 1
ATOM 628 C C . ALA A 1 78 ? 1.754 -5.717 -15.253 1.00 78.69 78 ALA A C 1
ATOM 630 O O . ALA A 1 78 ? 0.810 -6.504 -15.325 1.00 78.69 78 ALA A O 1
ATOM 631 N N . VAL A 1 79 ? 2.848 -6.004 -14.532 1.00 81.00 79 VAL A N 1
ATOM 632 C CA . VAL A 1 79 ? 2.968 -7.259 -13.772 1.00 81.00 79 VAL A CA 1
ATOM 633 C C . VAL A 1 79 ? 2.040 -7.229 -12.567 1.00 81.00 79 VAL A C 1
ATOM 635 O O . VAL A 1 79 ? 2.282 -6.505 -11.602 1.00 81.00 79 VAL A O 1
ATOM 638 N N . GLU A 1 80 ? 1.033 -8.097 -12.579 1.00 83.69 80 GLU A N 1
ATOM 639 C CA . GLU A 1 80 ? 0.274 -8.415 -11.372 1.00 83.69 80 GLU A CA 1
ATOM 640 C C . GLU A 1 80 ? 1.201 -9.023 -10.315 1.00 83.69 80 GLU A C 1
ATOM 642 O O . GLU A 1 80 ? 1.917 -10.005 -10.560 1.00 83.69 80 GLU A O 1
ATOM 647 N N . SER A 1 81 ? 1.187 -8.458 -9.109 1.00 86.12 81 SER A N 1
ATOM 648 C CA . SER A 1 81 ? 1.989 -8.980 -8.012 1.00 86.12 81 SER A CA 1
ATOM 649 C C . SER A 1 81 ? 1.547 -10.395 -7.631 1.00 86.12 81 SER A C 1
ATOM 651 O O . SER A 1 81 ? 0.386 -10.783 -7.758 1.00 86.12 81 SER A O 1
ATOM 653 N N . ARG A 1 82 ? 2.470 -11.181 -7.066 1.00 88.62 82 ARG A N 1
ATOM 654 C CA . ARG A 1 82 ? 2.146 -12.525 -6.549 1.00 88.62 82 ARG A CA 1
ATOM 655 C C . ARG A 1 82 ? 1.007 -12.499 -5.525 1.00 88.62 82 ARG A C 1
ATOM 657 O O . ARG A 1 82 ? 0.260 -13.466 -5.432 1.00 88.62 82 ARG A O 1
ATOM 664 N N . LEU A 1 83 ? 0.894 -11.411 -4.760 1.00 89.44 83 LEU A N 1
ATOM 665 C CA . LEU A 1 83 ? -0.178 -11.222 -3.788 1.00 89.44 83 LEU A CA 1
ATOM 666 C C . LEU A 1 83 ? -1.529 -11.009 -4.478 1.00 89.44 83 LEU A C 1
ATOM 668 O O . LEU A 1 83 ? -2.516 -11.588 -4.039 1.00 89.44 83 LEU A O 1
ATOM 672 N N . GLU A 1 84 ? -1.571 -10.216 -5.551 1.00 91.69 84 GLU A N 1
ATOM 673 C CA . GLU A 1 84 ? -2.780 -10.024 -6.361 1.00 91.69 84 GLU A CA 1
ATOM 674 C C . GLU A 1 84 ? -3.244 -11.325 -6.992 1.00 91.69 84 GLU A C 1
ATOM 676 O O . GLU A 1 84 ? -4.399 -11.694 -6.798 1.00 91.69 84 GLU A O 1
ATOM 681 N N . LYS A 1 85 ? -2.336 -12.050 -7.661 1.00 91.56 85 LYS A N 1
ATOM 682 C CA . LYS A 1 85 ? -2.649 -13.347 -8.276 1.00 91.56 85 LYS A CA 1
ATOM 683 C C . LYS A 1 85 ? -3.224 -14.319 -7.249 1.00 91.56 85 LYS A C 1
ATOM 685 O O . LYS A 1 85 ? -4.307 -14.858 -7.446 1.00 91.56 85 LYS A O 1
ATOM 690 N N . PHE A 1 86 ? -2.543 -14.465 -6.111 1.00 93.50 86 PHE A N 1
ATOM 691 C CA . PHE A 1 86 ? -3.002 -15.332 -5.029 1.00 93.50 86 PHE A CA 1
ATOM 692 C C . PHE A 1 86 ? -4.378 -14.912 -4.494 1.00 93.50 86 PHE A C 1
ATOM 694 O O . PHE A 1 86 ? -5.259 -15.748 -4.324 1.00 93.50 86 PHE A O 1
ATOM 701 N N . ALA A 1 87 ? -4.595 -13.622 -4.235 1.00 94.38 87 ALA A N 1
ATOM 702 C CA . ALA A 1 87 ? -5.883 -13.135 -3.748 1.00 94.38 87 ALA A CA 1
ATOM 703 C C . ALA A 1 87 ? -7.006 -13.372 -4.768 1.00 94.38 87 ALA A C 1
ATOM 705 O O . ALA A 1 87 ? -8.093 -13.806 -4.384 1.00 94.38 87 ALA A O 1
ATOM 706 N N . TRP A 1 88 ? -6.728 -13.145 -6.053 1.00 93.81 88 TRP A N 1
ATOM 707 C CA . TRP A 1 88 ? -7.668 -13.366 -7.145 1.00 93.81 88 TRP A CA 1
ATOM 708 C C . TRP A 1 88 ? -8.071 -14.836 -7.271 1.00 93.81 88 TRP A C 1
ATOM 710 O O . TRP A 1 88 ? -9.259 -15.137 -7.368 1.00 93.81 88 TRP A O 1
ATOM 720 N N . GLU A 1 89 ? -7.107 -15.757 -7.189 1.00 95.56 89 GLU A N 1
ATOM 721 C CA . GLU A 1 89 ? -7.353 -17.206 -7.165 1.00 95.56 89 GLU A CA 1
ATOM 722 C C . GLU A 1 89 ? -8.257 -17.630 -5.998 1.00 95.56 89 GLU A C 1
ATOM 724 O O . GLU A 1 89 ? -9.026 -18.581 -6.117 1.00 95.56 89 GLU A O 1
ATOM 729 N N . GLN A 1 90 ? -8.207 -16.901 -4.881 1.00 95.75 90 GLN A N 1
ATOM 730 C CA . GLN A 1 90 ? -9.085 -17.099 -3.724 1.00 95.75 90 GLN A CA 1
ATOM 731 C C . GLN A 1 90 ? -10.424 -16.335 -3.827 1.00 95.75 90 GLN A C 1
ATOM 733 O O . GLN A 1 90 ? -11.230 -16.380 -2.898 1.00 95.75 90 GLN A O 1
ATOM 738 N N . GLY A 1 91 ? -10.686 -15.630 -4.934 1.00 95.94 91 GLY A N 1
ATOM 739 C CA . GLY A 1 91 ? -11.917 -14.866 -5.169 1.00 95.94 91 GLY A CA 1
ATOM 740 C C . GLY A 1 91 ? -11.940 -13.465 -4.544 1.00 95.94 91 GLY A C 1
ATOM 741 O O . GLY A 1 91 ? -13.002 -12.841 -4.478 1.00 95.94 91 GLY A O 1
ATOM 742 N N . TYR A 1 92 ? -10.795 -12.947 -4.094 1.00 94.50 92 TYR A N 1
ATOM 743 C CA . TYR A 1 92 ? -10.668 -11.619 -3.494 1.00 94.50 92 TYR A CA 1
ATOM 744 C C . TYR A 1 92 ? -10.034 -10.611 -4.453 1.00 94.50 92 TYR A C 1
ATOM 746 O O . TYR A 1 92 ? -9.122 -10.918 -5.215 1.00 94.50 92 TYR A O 1
ATOM 754 N N . LYS A 1 93 ? -10.480 -9.355 -4.360 1.00 91.75 93 LYS A N 1
ATOM 755 C CA . LYS A 1 93 ? -9.831 -8.220 -5.027 1.00 91.75 93 LYS A CA 1
ATOM 756 C C . LYS A 1 93 ? -8.893 -7.523 -4.049 1.00 91.75 93 LYS A C 1
ATOM 758 O O . LYS A 1 93 ? -9.303 -7.203 -2.933 1.00 91.75 93 LYS A O 1
ATOM 763 N N . VAL A 1 94 ? -7.663 -7.255 -4.477 1.00 90.25 94 VAL A N 1
ATOM 764 C CA . VAL A 1 94 ? -6.695 -6.481 -3.690 1.00 90.25 94 VAL A CA 1
ATOM 765 C C . VAL A 1 94 ? -6.911 -4.996 -3.949 1.00 90.25 94 VAL A C 1
ATOM 767 O O . VAL A 1 94 ? -6.974 -4.557 -5.094 1.00 90.25 94 VAL A O 1
ATOM 770 N N . LEU A 1 95 ? -7.023 -4.219 -2.874 1.00 88.19 95 LEU A N 1
ATOM 771 C CA . LEU A 1 95 ? -7.065 -2.764 -2.934 1.00 88.19 95 LEU A CA 1
ATOM 772 C C . LEU A 1 95 ? -5.714 -2.208 -2.478 1.00 88.19 95 LEU A C 1
ATOM 774 O O . LEU A 1 95 ? -5.357 -2.334 -1.306 1.00 88.19 95 LEU A O 1
ATOM 778 N N . PHE A 1 96 ? -4.978 -1.568 -3.386 1.00 86.94 96 PHE A N 1
ATOM 779 C CA . PHE A 1 96 ? -3.755 -0.848 -3.034 1.00 86.94 96 PHE A CA 1
ATOM 780 C C . PHE A 1 96 ? -4.089 0.561 -2.572 1.00 86.94 96 PHE A C 1
ATOM 782 O O . PHE A 1 96 ? -4.658 1.359 -3.316 1.00 86.94 96 PHE A O 1
ATOM 789 N N . LEU A 1 97 ? -3.716 0.868 -1.333 1.00 88.94 97 LEU A N 1
ATOM 790 C CA . LEU A 1 97 ? -3.868 2.203 -0.775 1.00 88.94 97 LEU A CA 1
ATOM 791 C C . LEU A 1 97 ? -2.582 3.015 -0.987 1.00 88.94 97 LEU A C 1
ATOM 793 O O . LEU A 1 97 ? -1.484 2.464 -0.841 1.00 88.94 97 LEU A O 1
ATOM 797 N N . PRO A 1 98 ? -2.688 4.318 -1.304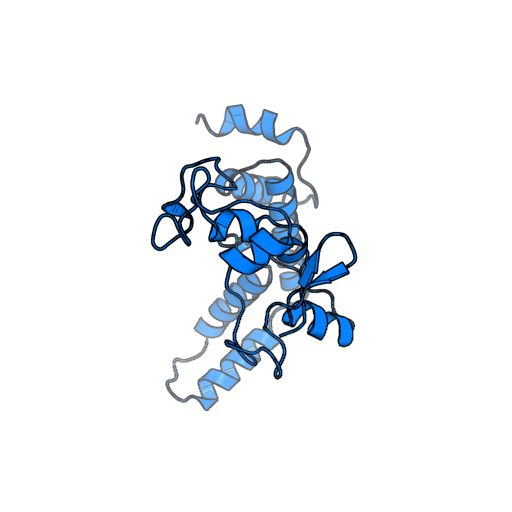 1.00 87.50 98 PRO A N 1
ATOM 798 C CA . PRO A 1 98 ? -1.533 5.194 -1.424 1.00 87.50 98 PRO A CA 1
ATOM 799 C C . PRO A 1 98 ? -0.654 5.176 -0.168 1.00 87.50 98 PRO A C 1
ATOM 801 O O . PRO A 1 98 ? -1.133 5.183 0.969 1.00 87.50 98 PRO A O 1
ATOM 804 N N . LYS A 1 99 ? 0.666 5.183 -0.369 1.00 85.50 99 LYS A N 1
ATOM 805 C CA . LYS A 1 99 ? 1.627 5.214 0.736 1.00 85.50 99 LYS A CA 1
ATOM 806 C C . LYS A 1 99 ? 1.518 6.537 1.499 1.00 85.50 99 LYS A C 1
ATOM 808 O O . LYS A 1 99 ? 1.411 7.589 0.885 1.00 85.50 99 LYS A O 1
ATOM 813 N N . SER A 1 100 ? 1.615 6.471 2.828 1.00 86.75 100 SER A N 1
ATOM 814 C CA . SER A 1 100 ? 1.542 7.630 3.738 1.00 86.75 100 SER A CA 1
ATOM 815 C C . SER A 1 100 ? 0.173 8.323 3.819 1.00 86.75 100 SER A C 1
ATOM 817 O O . SER A 1 100 ? 0.097 9.423 4.355 1.00 86.75 100 SER A O 1
ATOM 819 N N . HIS A 1 101 ? -0.894 7.664 3.360 1.00 89.56 101 HIS A N 1
ATOM 820 C CA . HIS A 1 101 ? -2.276 8.145 3.447 1.00 89.56 101 HIS A CA 1
ATOM 821 C C . HIS A 1 101 ? -3.125 7.218 4.329 1.00 89.56 101 HIS A C 1
ATOM 823 O O . HIS A 1 101 ? -4.017 6.510 3.857 1.00 89.56 101 HIS A O 1
ATOM 829 N N . CYS A 1 102 ? -2.809 7.160 5.627 1.00 91.94 102 CYS A N 1
ATOM 830 C CA . CYS A 1 102 ? -3.475 6.252 6.570 1.00 91.94 102 CYS A CA 1
ATOM 831 C C . CYS A 1 102 ? -4.968 6.573 6.766 1.00 91.94 102 CYS A C 1
ATOM 833 O O . CYS A 1 102 ? -5.754 5.685 7.082 1.00 91.94 102 CYS A O 1
ATOM 835 N N . GLU A 1 103 ? -5.382 7.810 6.499 1.00 92.12 103 GLU A N 1
ATOM 836 C CA . GLU A 1 103 ? -6.771 8.267 6.489 1.00 92.12 103 GLU A CA 1
ATOM 837 C C . GLU A 1 103 ? -7.648 7.576 5.432 1.00 92.12 103 GLU A C 1
ATOM 839 O O . GLU A 1 103 ? -8.872 7.580 5.561 1.00 92.12 103 GLU A O 1
ATOM 844 N N . LEU A 1 104 ? -7.036 6.951 4.420 1.00 93.69 104 LEU A N 1
ATOM 845 C CA . LEU A 1 104 ? -7.728 6.162 3.398 1.00 93.69 104 LEU A CA 1
ATOM 846 C C . LEU A 1 104 ? -7.977 4.713 3.826 1.00 93.69 104 LEU A C 1
ATOM 848 O O . LEU A 1 104 ? -8.723 3.996 3.161 1.00 93.69 104 LEU A O 1
ATOM 852 N N . ASN A 1 105 ? -7.385 4.275 4.939 1.00 94.56 105 ASN A N 1
ATOM 853 C CA . ASN A 1 105 ? -7.565 2.936 5.475 1.00 94.56 105 ASN A CA 1
ATOM 854 C C . ASN A 1 105 ? -8.430 2.970 6.740 1.00 94.56 105 ASN A C 1
ATOM 856 O O . ASN A 1 105 ? -7.947 3.253 7.837 1.00 94.56 105 ASN A O 1
ATOM 860 N N . PHE A 1 106 ? -9.717 2.639 6.621 1.00 94.62 106 PHE A N 1
ATOM 861 C CA . PHE A 1 106 ? -10.634 2.719 7.764 1.00 94.62 106 PHE A CA 1
ATOM 862 C C . PHE A 1 106 ? -10.244 1.797 8.936 1.00 94.62 106 PHE A C 1
ATOM 864 O O . PHE A 1 106 ? -10.642 2.066 10.072 1.00 94.62 106 PHE A O 1
ATOM 871 N N . ILE A 1 107 ? -9.437 0.749 8.699 1.00 95.44 107 ILE A N 1
ATOM 872 C CA . ILE A 1 107 ? -8.955 -0.143 9.764 1.00 95.44 107 ILE A CA 1
ATOM 873 C C . ILE A 1 107 ? -8.099 0.603 10.797 1.00 95.44 107 ILE A C 1
ATOM 875 O O . ILE A 1 107 ? -8.083 0.224 11.965 1.00 95.44 107 ILE A O 1
ATOM 879 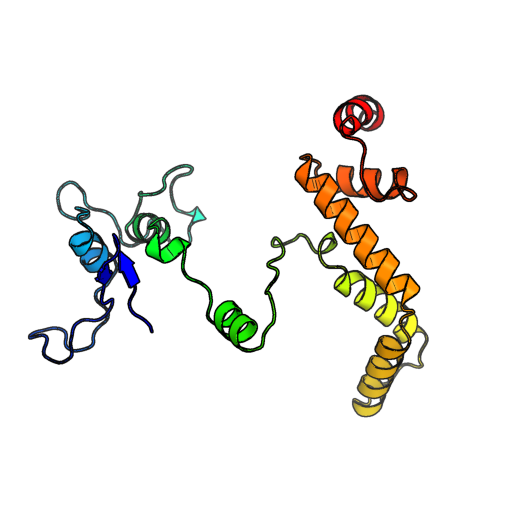N N . GLU A 1 108 ? -7.441 1.699 10.411 1.00 95.62 108 GLU A N 1
ATOM 880 C CA . GLU A 1 108 ? -6.639 2.520 11.325 1.00 95.62 108 GLU A CA 1
ATOM 881 C C . GLU A 1 108 ? -7.514 3.175 12.401 1.00 95.62 108 GLU A C 1
ATOM 883 O O . GLU A 1 108 ? -7.124 3.267 13.568 1.00 95.62 108 GLU A O 1
ATOM 888 N N . GLN A 1 109 ? -8.745 3.557 12.043 1.00 96.00 109 GLN A N 1
ATOM 889 C CA . GLN A 1 109 ? -9.729 4.069 12.998 1.00 96.00 109 GLN A CA 1
ATOM 890 C C . GLN A 1 109 ? -10.284 2.954 13.890 1.00 96.00 109 GLN A C 1
ATOM 892 O O . GLN A 1 109 ? -10.462 3.172 15.089 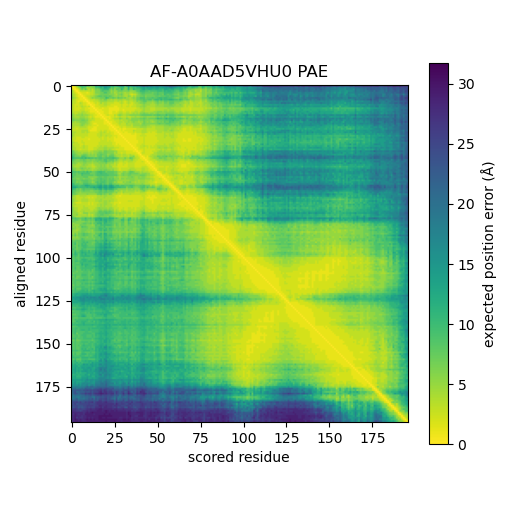1.00 96.00 109 GLN A O 1
ATOM 897 N N . CYS A 1 110 ? -10.483 1.744 13.352 1.00 97.50 110 CYS A N 1
ATOM 898 C CA . CYS A 1 110 ? -10.828 0.568 14.158 1.00 97.50 110 CYS A CA 1
ATOM 899 C C . CYS A 1 110 ? -9.744 0.286 15.210 1.00 97.50 110 CYS A C 1
ATOM 901 O O . CYS A 1 110 ? -10.055 0.126 16.390 1.00 97.50 110 CYS A O 1
ATOM 903 N N . TRP A 1 111 ? -8.467 0.321 14.819 1.00 97.62 111 TRP A N 1
ATOM 904 C CA . TRP A 1 111 ? -7.343 0.203 15.749 1.00 97.62 111 TRP A CA 1
ATOM 905 C C . TRP A 1 111 ? -7.303 1.343 16.764 1.00 97.62 111 TRP A C 1
ATOM 907 O O . TRP A 1 111 ? -7.022 1.109 17.938 1.00 97.62 111 TRP A O 1
ATOM 917 N N . GLY A 1 112 ? -7.573 2.581 16.343 1.00 96.94 112 GLY A N 1
ATOM 918 C CA . GLY A 1 112 ? -7.694 3.734 17.238 1.00 96.94 112 GLY A CA 1
ATOM 919 C C . GLY A 1 112 ? -8.771 3.535 18.308 1.00 96.94 112 GLY A C 1
ATOM 920 O O . GLY A 1 112 ? -8.504 3.746 19.493 1.00 96.94 112 GLY A O 1
ATOM 921 N N . TYR A 1 113 ? -9.950 3.064 17.899 1.00 97.44 113 TYR A N 1
ATOM 922 C CA . TYR A 1 113 ? -11.061 2.736 18.791 1.00 97.44 113 TYR A CA 1
ATOM 923 C C . TYR A 1 113 ? -10.678 1.622 19.771 1.00 97.44 113 TYR A C 1
ATOM 925 O O . TYR A 1 113 ? -10.757 1.817 20.981 1.00 97.44 113 TYR A O 1
ATOM 933 N N . ALA A 1 114 ? -10.181 0.491 19.262 1.00 97.50 114 ALA A N 1
ATOM 934 C CA . ALA A 1 114 ? -9.774 -0.648 20.081 1.00 97.50 114 ALA A CA 1
ATOM 935 C C . ALA A 1 114 ? -8.696 -0.265 21.103 1.00 97.50 114 ALA A C 1
ATOM 937 O O . ALA A 1 114 ? -8.800 -0.616 22.274 1.00 97.50 114 ALA A O 1
ATOM 938 N N . LYS A 1 115 ? -7.696 0.530 20.698 1.00 96.94 115 LYS A N 1
ATOM 939 C CA . LYS A 1 115 ? -6.658 1.045 21.606 1.00 96.94 115 LYS A CA 1
ATOM 940 C C . LYS A 1 115 ? -7.234 1.929 22.710 1.00 96.94 115 LYS A C 1
ATOM 942 O O . LYS A 1 115 ? -6.716 1.896 23.823 1.00 96.94 115 LYS A O 1
ATOM 947 N N . ARG A 1 116 ? -8.263 2.735 22.424 1.00 97.25 116 ARG A N 1
ATOM 948 C CA . ARG A 1 116 ? -8.930 3.560 23.442 1.00 97.25 116 ARG A CA 1
ATOM 949 C C . ARG A 1 116 ? -9.611 2.682 24.485 1.00 97.25 116 ARG A C 1
ATOM 951 O O . ARG A 1 116 ? -9.372 2.888 25.669 1.00 97.25 116 ARG A O 1
ATOM 958 N N . GLU A 1 117 ? -10.396 1.701 24.047 1.00 97.38 117 GLU A N 1
ATOM 959 C CA . GLU A 1 117 ? -11.094 0.777 24.950 1.00 97.38 117 GLU A CA 1
ATOM 960 C C . GLU A 1 117 ? -10.108 -0.087 25.741 1.00 97.38 117 GLU A C 1
ATOM 962 O O . GLU A 1 117 ? -10.253 -0.258 26.946 1.00 97.38 117 GLU A O 1
ATOM 967 N N . TYR A 1 118 ? -9.036 -0.554 25.098 1.00 97.44 118 TYR A N 1
ATOM 968 C CA . TYR A 1 118 ? -7.988 -1.342 25.744 1.00 97.44 118 TYR A CA 1
ATOM 969 C C . TYR A 1 118 ? -7.341 -0.610 26.926 1.00 97.44 118 TYR A C 1
ATOM 971 O O . TYR A 1 118 ? -7.044 -1.218 27.949 1.00 97.44 118 TYR A O 1
ATOM 979 N N . ARG A 1 119 ? -7.150 0.712 26.825 1.00 96.62 119 ARG A N 1
ATOM 980 C CA . ARG A 1 119 ? -6.561 1.527 27.904 1.00 96.62 119 ARG A CA 1
ATOM 981 C C . ARG A 1 119 ? -7.422 1.594 29.169 1.00 96.62 119 ARG A C 1
ATOM 983 O O . ARG A 1 119 ? -6.922 2.050 30.191 1.00 96.62 119 ARG A O 1
ATOM 990 N N . LEU A 1 120 ? -8.685 1.169 29.108 1.00 96.44 120 LEU A N 1
ATOM 991 C CA . LEU A 1 120 ? -9.574 1.081 30.268 1.00 96.44 120 LEU A CA 1
ATOM 992 C C . LEU A 1 120 ? -9.353 -0.203 31.084 1.00 96.44 120 LEU A C 1
ATOM 994 O O . LEU A 1 120 ? -9.839 -0.304 32.210 1.00 96.44 120 LEU A O 1
ATOM 998 N N . PHE A 1 121 ? -8.642 -1.190 30.532 1.00 95.69 121 PHE A N 1
ATOM 999 C CA . PHE A 1 121 ? -8.335 -2.434 31.230 1.00 95.69 121 PHE A CA 1
ATOM 1000 C C . PHE A 1 121 ? -7.217 -2.219 32.259 1.00 95.69 121 PHE A C 1
ATOM 1002 O O . PHE A 1 121 ? -6.348 -1.363 32.065 1.00 95.69 121 PHE A O 1
ATOM 1009 N N . PRO A 1 122 ? -7.182 -3.024 33.336 1.00 95.19 122 PRO A N 1
ATOM 1010 C CA . PRO A 1 122 ? -6.054 -3.026 34.255 1.00 95.19 122 PRO A CA 1
ATOM 1011 C C . PRO A 1 122 ? -4.733 -3.323 33.525 1.00 95.19 122 PRO A C 1
ATOM 1013 O O . PRO A 1 122 ? -4.710 -4.175 32.627 1.00 95.19 122 PRO A O 1
ATOM 1016 N N . PRO A 1 123 ? -3.623 -2.667 33.908 1.00 93.94 123 PRO A N 1
ATOM 1017 C CA . PRO A 1 123 ? -2.318 -2.964 33.338 1.00 93.94 123 PRO A CA 1
ATOM 1018 C C . PRO A 1 123 ? -1.918 -4.408 33.656 1.00 93.94 123 PRO A C 1
ATOM 1020 O O . PRO A 1 123 ? -2.102 -4.894 34.770 1.00 93.94 123 PRO A O 1
ATOM 1023 N N . SER A 1 124 ? -1.348 -5.086 32.665 1.00 93.88 124 SER A N 1
ATOM 1024 C CA . SER A 1 124 ? -0.818 -6.440 32.792 1.00 93.88 124 SER A CA 1
ATOM 1025 C C . SER A 1 124 ? 0.455 -6.569 31.963 1.00 93.88 124 SER A C 1
ATOM 1027 O O . SER A 1 124 ? 0.612 -5.884 30.954 1.00 93.88 124 SER A O 1
ATOM 1029 N N . SER A 1 125 ? 1.358 -7.448 32.387 1.00 93.62 125 SER A N 1
ATOM 1030 C CA . SER A 1 125 ? 2.536 -7.876 31.624 1.00 93.62 125 SER A CA 1
ATOM 1031 C C . SER A 1 125 ? 2.414 -9.314 31.108 1.00 93.62 125 SER A C 1
ATOM 1033 O O . SER A 1 125 ? 3.288 -9.773 30.374 1.00 93.62 125 SER A O 1
ATOM 1035 N N . ALA A 1 126 ? 1.350 -10.033 31.479 1.00 96.44 126 ALA A N 1
ATOM 1036 C CA . ALA A 1 126 ? 1.157 -11.428 31.102 1.00 96.44 126 ALA A CA 1
ATOM 1037 C C . ALA A 1 126 ? 0.569 -11.534 29.687 1.00 96.44 126 ALA A C 1
ATOM 1039 O O . ALA A 1 126 ? -0.491 -10.972 29.406 1.00 96.44 126 ALA A O 1
ATOM 1040 N N . SER A 1 127 ? 1.271 -12.238 28.794 1.00 96.50 127 SER A N 1
ATOM 1041 C CA . SER A 1 127 ? 0.948 -12.294 27.359 1.00 96.50 127 SER A CA 1
ATOM 1042 C C . SER A 1 127 ? -0.463 -12.811 27.070 1.00 96.50 127 SER A C 1
ATOM 1044 O O . SER A 1 127 ? -1.134 -12.291 26.185 1.00 96.50 127 SER A O 1
ATOM 1046 N N . ASP A 1 128 ? -0.924 -13.798 27.830 1.00 96.75 128 ASP A N 1
ATOM 1047 C CA . ASP A 1 128 ? -2.262 -14.384 27.729 1.00 96.75 128 ASP A CA 1
ATOM 1048 C C . ASP A 1 128 ? -3.364 -13.365 28.056 1.00 96.75 128 ASP A C 1
ATOM 1050 O O . ASP A 1 128 ? -4.382 -13.281 27.366 1.00 96.75 128 ASP A O 1
ATOM 1054 N N . ILE A 1 129 ? -3.140 -12.530 29.075 1.00 96.38 129 ILE A N 1
ATOM 1055 C CA . ILE A 1 129 ? -4.046 -11.438 29.441 1.00 96.38 129 ILE A CA 1
ATOM 1056 C C . ILE A 1 129 ? -4.047 -10.356 28.356 1.00 96.38 129 ILE A C 1
ATOM 1058 O O . ILE A 1 129 ? -5.118 -9.869 27.988 1.00 96.38 129 ILE A O 1
ATOM 1062 N N . LEU A 1 130 ? -2.873 -9.986 27.830 1.00 96.69 130 LEU A N 1
ATOM 1063 C CA . LEU A 1 130 ? -2.755 -8.991 26.758 1.00 96.69 130 LEU A CA 1
ATOM 1064 C C . LEU A 1 130 ? -3.522 -9.439 25.506 1.00 96.69 130 LEU A C 1
ATOM 1066 O O . LEU A 1 130 ? -4.354 -8.689 24.996 1.00 96.69 130 LEU A O 1
ATOM 1070 N N . GLU A 1 131 ? -3.290 -10.671 25.048 1.00 97.50 131 GLU A N 1
ATOM 1071 C CA . GLU A 1 131 ? -3.947 -11.244 23.870 1.00 97.50 131 GLU A CA 1
ATOM 1072 C C . GLU A 1 131 ? -5.466 -11.309 24.053 1.00 97.50 131 GLU A C 1
ATOM 1074 O O . GLU A 1 131 ? -6.218 -10.804 23.215 1.00 97.50 131 GLU A O 1
ATOM 1079 N N . LYS A 1 132 ? -5.932 -11.837 25.193 1.00 97.44 132 LYS A N 1
ATOM 1080 C CA . LYS A 1 132 ? -7.362 -11.915 25.516 1.00 97.44 132 LYS A CA 1
ATOM 1081 C C . LYS A 1 132 ? -8.030 -10.540 25.507 1.00 97.44 132 LYS A C 1
ATOM 1083 O O . LYS A 1 132 ? -9.136 -10.394 24.985 1.00 97.44 132 LYS A O 1
ATOM 1088 N N . ASN A 1 133 ? -7.372 -9.533 26.078 1.00 97.38 133 ASN A N 1
ATOM 1089 C CA . ASN A 1 133 ? -7.899 -8.173 26.119 1.00 97.38 133 ASN A CA 1
ATOM 1090 C C . ASN A 1 133 ? -7.944 -7.544 24.719 1.00 97.38 133 ASN A C 1
ATOM 1092 O O . ASN A 1 133 ? -8.943 -6.907 24.392 1.00 97.38 133 ASN A O 1
ATOM 1096 N N . VAL A 1 134 ? -6.922 -7.756 23.877 1.00 96.88 134 VAL A N 1
ATOM 1097 C CA . VAL A 1 134 ? -6.904 -7.283 22.479 1.00 96.88 134 VAL A CA 1
ATOM 1098 C C . VAL A 1 134 ? -8.030 -7.921 21.665 1.00 96.88 134 VAL A C 1
ATOM 1100 O O . VAL A 1 134 ? -8.791 -7.204 21.017 1.00 96.88 134 VAL A O 1
ATOM 1103 N N . LEU A 1 135 ? -8.184 -9.247 21.730 1.00 97.69 135 LEU A N 1
ATOM 1104 C CA . LEU A 1 135 ? -9.254 -9.960 21.024 1.00 97.69 135 LEU A CA 1
ATOM 1105 C C . LEU A 1 135 ? -10.638 -9.469 21.457 1.00 97.69 135 LEU A C 1
ATOM 1107 O O . LEU A 1 135 ? -11.503 -9.245 20.610 1.00 97.69 135 LEU A O 1
ATOM 1111 N N . LYS A 1 136 ? -10.824 -9.236 22.761 1.00 97.62 136 LYS A N 1
ATOM 1112 C CA . LYS A 1 136 ? -12.067 -8.681 23.298 1.00 97.62 136 LYS A CA 1
ATOM 1113 C C . LYS A 1 136 ? -12.371 -7.300 22.711 1.00 97.62 136 LYS A C 1
ATOM 1115 O O . LYS A 1 136 ? -13.431 -7.119 22.126 1.00 97.62 136 LYS A O 1
ATOM 1120 N N . VAL A 1 137 ? -11.447 -6.338 22.808 1.00 97.94 137 VAL A N 1
ATOM 1121 C CA . VAL A 1 137 ? -11.720 -4.969 22.324 1.00 97.94 137 VAL A CA 1
ATOM 1122 C C . VAL A 1 137 ? -11.899 -4.889 20.811 1.00 97.94 137 VAL A C 1
ATOM 1124 O O . VAL A 1 137 ? -12.619 -4.012 20.345 1.00 97.94 137 VAL A O 1
ATOM 1127 N N . LEU A 1 138 ? -11.263 -5.781 20.044 1.00 97.25 138 LEU A N 1
ATOM 1128 C CA . LEU A 1 138 ? -11.458 -5.875 18.596 1.00 97.25 138 LEU A CA 1
ATOM 1129 C C . LEU A 1 138 ? -12.835 -6.452 18.244 1.00 97.25 138 LEU A C 1
ATOM 1131 O O . LEU A 1 138 ? -13.471 -5.966 17.311 1.00 97.25 138 LEU A O 1
ATOM 1135 N N . GLY A 1 139 ? -13.305 -7.450 18.998 1.00 97.00 139 GLY A N 1
ATOM 1136 C CA . GLY A 1 139 ? -14.647 -8.018 18.847 1.00 97.00 139 GLY A CA 1
ATOM 1137 C C . GLY A 1 139 ? -15.768 -7.067 19.277 1.00 97.00 139 GLY A C 1
ATOM 1138 O O . GLY A 1 139 ? -16.850 -7.098 18.697 1.00 97.00 139 GLY A O 1
ATOM 1139 N N . ASP A 1 140 ? -15.491 -6.183 20.239 1.00 96.94 140 ASP A N 1
ATOM 1140 C CA . ASP A 1 140 ? -16.462 -5.237 20.802 1.00 96.94 140 ASP A CA 1
ATOM 1141 C C . ASP A 1 140 ? -16.607 -3.935 19.981 1.00 96.94 140 ASP A C 1
ATOM 1143 O O . ASP A 1 140 ? -17.398 -3.059 20.342 1.00 96.94 140 ASP A O 1
ATOM 1147 N N . ILE A 1 141 ? -15.865 -3.765 18.875 1.00 97.44 141 ILE A N 1
ATOM 1148 C CA . ILE A 1 141 ? -16.000 -2.575 18.020 1.00 97.44 141 ILE A CA 1
ATOM 1149 C C . ILE A 1 141 ? -17.408 -2.563 17.396 1.00 97.44 141 ILE A C 1
ATOM 1151 O O . ILE A 1 141 ? -17.748 -3.466 16.628 1.00 97.44 141 ILE A O 1
ATOM 1155 N N . PRO A 1 142 ? -18.231 -1.521 17.626 1.00 97.69 142 PRO A N 1
ATOM 1156 C CA . PRO A 1 142 ? -19.569 -1.478 17.052 1.00 97.69 142 PRO A CA 1
ATOM 1157 C C . PRO A 1 142 ? -19.529 -1.412 15.523 1.00 97.69 142 PRO A C 1
ATOM 1159 O O . PRO A 1 142 ? -18.822 -0.583 14.942 1.00 97.69 142 PRO A O 1
ATOM 1162 N N . VAL A 1 143 ? -20.369 -2.212 14.861 1.00 96.88 143 VAL A N 1
ATOM 1163 C CA . VAL A 1 143 ? -20.521 -2.199 13.392 1.00 96.88 143 VAL A CA 1
ATOM 1164 C C . VAL A 1 143 ? -20.875 -0.801 12.875 1.00 96.88 143 VAL A C 1
ATOM 1166 O O . VAL A 1 143 ? -20.416 -0.390 11.810 1.00 96.88 143 VAL A O 1
ATOM 1169 N N . GLU A 1 144 ? -21.658 -0.033 13.635 1.00 96.44 144 GLU A N 1
ATOM 1170 C CA . GLU A 1 144 ? -21.974 1.355 13.294 1.00 96.44 144 GLU A CA 1
ATOM 1171 C C . GLU A 1 144 ? -20.716 2.236 13.231 1.00 96.44 144 GLU A C 1
ATOM 1173 O O . GLU A 1 144 ? -20.546 2.995 12.276 1.00 96.44 144 GLU A O 1
ATOM 1178 N N . SER A 1 145 ? -19.803 2.095 14.195 1.00 95.94 145 SER A N 1
ATOM 1179 C CA . SER A 1 145 ? -18.516 2.796 14.190 1.00 95.94 145 SER A CA 1
ATOM 1180 C C . SER A 1 145 ? -17.685 2.401 12.972 1.00 95.94 145 SER A C 1
ATOM 1182 O O . SER A 1 145 ? -17.204 3.282 12.265 1.00 95.94 145 SER A O 1
ATOM 1184 N N . MET A 1 146 ? -17.599 1.103 12.652 1.00 96.88 146 MET A N 1
ATOM 1185 C CA . MET A 1 146 ? -16.884 0.627 11.457 1.00 96.88 146 MET A CA 1
ATOM 1186 C C . MET A 1 146 ? -17.441 1.252 10.170 1.00 96.88 146 MET A C 1
ATOM 1188 O O . MET A 1 146 ? -16.681 1.738 9.332 1.00 96.88 146 MET A O 1
ATOM 1192 N N . ARG A 1 147 ? -18.772 1.313 10.028 1.00 95.44 147 ARG A N 1
ATOM 1193 C CA . ARG A 1 147 ? -19.437 1.952 8.878 1.00 95.44 147 ARG A CA 1
ATOM 1194 C C . ARG A 1 147 ? -19.142 3.450 8.801 1.00 95.44 147 ARG A C 1
ATOM 1196 O O . ARG A 1 147 ? -18.900 3.972 7.711 1.00 95.44 147 ARG A O 1
ATOM 1203 N N . ARG A 1 148 ? -19.128 4.148 9.942 1.00 93.12 148 ARG A N 1
ATOM 1204 C CA . ARG A 1 148 ? -18.757 5.571 10.015 1.00 93.12 148 ARG A CA 1
ATOM 1205 C C . ARG A 1 148 ? -17.298 5.790 9.604 1.00 93.12 148 ARG A C 1
ATOM 1207 O O . ARG A 1 148 ? -17.034 6.704 8.829 1.00 93.12 148 ARG A O 1
ATOM 1214 N N . PHE A 1 149 ? -16.377 4.932 10.042 1.00 94.88 149 PHE A N 1
ATOM 1215 C CA . PHE A 1 149 ? -14.964 4.995 9.652 1.00 94.88 149 PHE A CA 1
ATOM 1216 C C . PHE A 1 149 ? -14.763 4.743 8.155 1.00 94.88 149 PHE A C 1
ATOM 1218 O O . PHE A 1 149 ? -14.042 5.494 7.503 1.00 94.88 149 PHE A O 1
ATOM 1225 N N . ALA A 1 150 ? -15.445 3.744 7.588 1.00 93.88 150 ALA A N 1
ATOM 1226 C CA . ALA A 1 150 ? -15.417 3.487 6.148 1.00 93.88 150 ALA A CA 1
ATOM 1227 C C . ALA A 1 150 ? -15.958 4.686 5.350 1.00 93.88 150 ALA A C 1
ATOM 1229 O O . ALA A 1 150 ? -15.340 5.124 4.384 1.00 93.88 150 ALA A O 1
ATOM 1230 N N . THR A 1 151 ? -17.064 5.281 5.806 1.00 91.25 151 THR A N 1
ATOM 1231 C CA . THR A 1 151 ? -17.629 6.496 5.192 1.00 91.25 151 THR A CA 1
ATOM 1232 C C . THR A 1 151 ? -16.651 7.671 5.265 1.00 91.25 151 THR A C 1
ATOM 1234 O O . THR A 1 151 ? -16.526 8.437 4.313 1.00 91.25 151 THR A O 1
ATOM 1237 N N . GLN A 1 152 ? -15.930 7.822 6.378 1.00 90.38 152 GLN A N 1
ATOM 1238 C CA . GLN A 1 152 ? -14.907 8.854 6.521 1.00 90.38 152 GLN A CA 1
ATOM 1239 C C . GLN A 1 152 ? -13.753 8.648 5.532 1.00 90.38 152 GLN A C 1
ATOM 1241 O O . GLN A 1 152 ? -13.371 9.612 4.874 1.00 90.38 152 GLN A O 1
ATOM 1246 N N . ALA A 1 153 ? -13.245 7.421 5.380 1.00 92.19 153 ALA A N 1
ATOM 1247 C CA . ALA A 1 153 ? -12.196 7.114 4.406 1.00 92.19 153 ALA A CA 1
ATOM 1248 C C . ALA A 1 153 ? -12.637 7.455 2.970 1.00 92.19 153 ALA A C 1
ATOM 1250 O O . ALA A 1 153 ? -11.894 8.114 2.248 1.00 92.19 153 ALA A O 1
ATOM 1251 N N . LEU A 1 154 ? -13.881 7.126 2.596 1.00 90.94 154 LEU A N 1
ATOM 1252 C CA . LEU A 1 154 ? -14.444 7.479 1.285 1.00 90.94 154 LEU A CA 1
ATOM 1253 C C . LEU A 1 154 ? -14.500 8.993 1.044 1.00 90.94 154 LEU A C 1
ATOM 1255 O O . LEU A 1 154 ? -14.241 9.443 -0.068 1.00 90.94 154 LEU A O 1
ATOM 1259 N N . ARG A 1 155 ? -14.782 9.799 2.074 1.00 88.81 155 ARG A N 1
ATOM 1260 C CA . ARG A 1 155 ? -14.744 11.267 1.957 1.00 88.81 155 ARG A CA 1
ATOM 1261 C C . ARG A 1 155 ? -13.336 11.794 1.726 1.00 88.81 155 ARG A C 1
ATOM 1263 O O . ARG A 1 155 ? -13.172 12.738 0.961 1.00 88.81 155 ARG A O 1
ATOM 1270 N N . PHE A 1 156 ? -12.329 11.204 2.370 1.00 90.88 156 PHE A N 1
ATOM 1271 C CA . PHE A 1 156 ? -10.934 11.540 2.081 1.00 90.88 156 PHE A CA 1
ATOM 1272 C C . PHE A 1 156 ? -10.557 11.135 0.653 1.00 90.88 156 PHE A C 1
ATOM 1274 O O . PHE A 1 156 ? -9.922 11.923 -0.041 1.00 90.88 156 PHE A O 1
ATOM 1281 N N . THR A 1 157 ? -11.002 9.967 0.178 1.00 90.94 157 THR A N 1
ATOM 1282 C CA . THR A 1 157 ? -10.816 9.551 -1.220 1.00 90.94 157 THR A CA 1
ATOM 1283 C C . THR A 1 157 ? -11.438 10.554 -2.193 1.00 90.94 157 THR A C 1
ATOM 1285 O O . THR A 1 157 ? -10.758 11.009 -3.112 1.00 90.94 157 THR A O 1
ATOM 1288 N N . ASP A 1 158 ? -12.697 10.944 -1.973 1.00 89.56 158 ASP A N 1
ATOM 1289 C CA . ASP A 1 158 ? -13.389 11.950 -2.786 1.00 89.56 158 ASP A CA 1
ATOM 1290 C C . ASP A 1 158 ? -12.649 13.297 -2.749 1.00 89.56 158 ASP A C 1
ATOM 1292 O O . ASP A 1 158 ? -12.399 13.902 -3.792 1.00 89.56 158 ASP A O 1
ATOM 1296 N N . ALA A 1 159 ? -12.196 13.727 -1.568 1.00 89.88 159 ALA A N 1
ATOM 1297 C CA . ALA A 1 159 ? -11.445 14.965 -1.416 1.00 89.88 159 ALA A CA 1
ATOM 1298 C C . ALA A 1 159 ? -10.140 14.969 -2.233 1.00 89.88 159 ALA A C 1
ATOM 1300 O O . ALA A 1 159 ? -9.856 15.919 -2.966 1.00 89.88 159 ALA A O 1
ATOM 1301 N N . TYR A 1 160 ? -9.353 13.896 -2.139 1.00 90.44 160 TYR A N 1
ATOM 1302 C CA . TYR A 1 160 ? -8.106 13.778 -2.892 1.00 90.44 160 TYR A CA 1
ATOM 1303 C C . TYR A 1 160 ? -8.340 13.672 -4.394 1.00 90.44 160 TYR A C 1
ATOM 1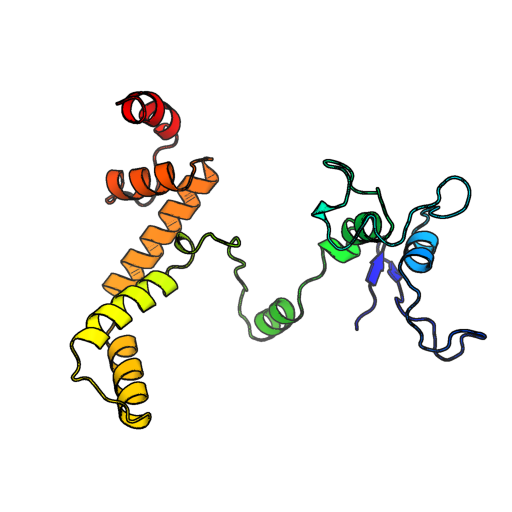305 O O . TYR A 1 160 ? -7.586 14.266 -5.162 1.00 90.44 160 TYR A O 1
ATOM 1313 N N . SER A 1 161 ? -9.416 13.005 -4.821 1.00 89.12 161 SER A N 1
ATOM 1314 C CA . SER A 1 161 ? -9.796 12.961 -6.239 1.00 89.12 161 SER A CA 1
ATOM 1315 C C . SER A 1 161 ? -10.084 14.354 -6.819 1.00 89.12 161 SER A C 1
ATOM 1317 O O . SER A 1 161 ? -9.882 14.585 -8.008 1.00 89.12 161 SER A O 1
ATOM 1319 N N . LYS A 1 162 ? -10.471 15.307 -5.959 1.00 88.25 162 LYS A N 1
ATOM 1320 C CA . LYS A 1 162 ? -10.712 16.724 -6.277 1.00 88.25 162 LYS A CA 1
ATOM 1321 C C . LYS A 1 162 ? -9.477 17.617 -6.099 1.00 88.25 162 LYS A C 1
ATOM 1323 O O . LYS A 1 162 ? -9.585 18.834 -6.214 1.00 88.25 162 LYS A O 1
ATOM 1328 N N . GLY A 1 163 ? -8.307 17.040 -5.818 1.00 88.25 163 GLY A N 1
ATOM 1329 C CA . GLY A 1 163 ? -7.037 17.765 -5.701 1.00 88.25 163 GLY A CA 1
ATOM 1330 C C . GLY A 1 163 ? -6.818 18.484 -4.367 1.00 88.25 163 GLY A C 1
ATOM 1331 O O . GLY A 1 163 ? -5.932 19.332 -4.271 1.00 88.25 163 GLY A O 1
ATOM 1332 N N . LEU A 1 164 ? -7.604 18.171 -3.333 1.00 88.94 164 LEU A N 1
ATOM 1333 C CA . LEU A 1 164 ? -7.426 18.749 -1.997 1.00 88.94 164 LEU A CA 1
ATOM 1334 C C . LEU A 1 164 ? -6.176 18.166 -1.329 1.00 88.94 164 LEU A C 1
ATOM 1336 O O . LEU A 1 164 ? -5.888 16.985 -1.473 1.00 88.94 164 LEU A O 1
ATOM 1340 N N . ASN A 1 165 ? -5.439 18.965 -0.559 1.00 88.50 165 ASN A N 1
ATOM 1341 C CA . ASN A 1 165 ? -4.362 18.438 0.288 1.00 88.50 165 ASN A CA 1
ATOM 1342 C C . ASN A 1 165 ? -4.909 17.869 1.614 1.00 88.50 165 ASN A C 1
ATOM 1344 O O . ASN A 1 165 ? -6.084 18.039 1.932 1.00 88.50 165 ASN A O 1
ATOM 1348 N N . GLY A 1 166 ? -4.065 17.214 2.419 1.00 86.62 166 GLY A N 1
ATOM 1349 C CA . GLY A 1 166 ? -4.508 16.545 3.653 1.00 86.62 166 GLY A CA 1
ATOM 1350 C C . GLY A 1 166 ? -5.217 17.466 4.657 1.00 86.62 166 GLY A C 1
ATOM 1351 O O . GLY A 1 166 ? -6.239 17.088 5.233 1.00 86.62 166 GLY A O 1
ATOM 1352 N N . THR A 1 167 ? -4.743 18.705 4.819 1.00 87.75 167 THR A N 1
ATOM 1353 C CA . THR A 1 167 ? -5.372 19.695 5.710 1.00 87.75 167 THR A CA 1
ATOM 1354 C C . THR A 1 167 ? -6.751 20.108 5.196 1.00 87.75 167 THR A C 1
ATOM 1356 O O . THR A 1 167 ? -7.718 20.154 5.959 1.00 87.75 167 THR A O 1
ATOM 1359 N N . GLN A 1 168 ? -6.862 20.363 3.892 1.00 88.31 168 GLN A N 1
ATOM 1360 C CA . GLN A 1 168 ? -8.123 20.723 3.244 1.00 88.31 168 GLN A CA 1
ATOM 1361 C C . GLN A 1 168 ? -9.125 19.565 3.266 1.00 88.31 168 GLN A C 1
ATOM 1363 O O . GLN A 1 168 ? -10.297 19.771 3.575 1.00 88.31 168 GLN A O 1
ATOM 1368 N N . ALA A 1 169 ? -8.665 18.340 3.004 1.00 89.00 169 ALA A N 1
ATOM 1369 C CA . ALA A 1 169 ? -9.481 17.134 3.053 1.00 89.00 169 ALA A CA 1
ATOM 1370 C C . ALA A 1 169 ? -10.030 16.887 4.467 1.00 89.00 169 ALA A C 1
ATOM 1372 O O . ALA A 1 169 ? -11.218 16.608 4.630 1.00 89.00 169 ALA A O 1
ATOM 1373 N N . ALA A 1 170 ? -9.207 17.076 5.504 1.00 88.31 170 ALA A N 1
ATOM 1374 C CA . ALA A 1 170 ? -9.645 16.960 6.893 1.00 88.31 170 ALA A CA 1
ATOM 1375 C C . ALA A 1 170 ? -10.700 18.016 7.265 1.00 88.31 170 ALA A C 1
ATOM 1377 O O . ALA A 1 170 ? -11.685 17.699 7.938 1.00 88.31 170 ALA A O 1
ATOM 1378 N N . TRP A 1 171 ? -10.529 19.261 6.809 1.00 86.56 171 TRP A N 1
ATOM 1379 C CA . TRP A 1 171 ? -11.535 20.310 6.985 1.00 86.56 171 TRP A CA 1
ATOM 1380 C C . TRP A 1 171 ? -12.844 19.961 6.260 1.00 86.56 171 TRP A C 1
ATOM 1382 O O . TRP A 1 171 ? -13.915 19.993 6.873 1.00 86.56 171 TRP A O 1
ATOM 1392 N N . ALA A 1 172 ? -12.762 19.535 4.998 1.00 85.94 172 ALA A N 1
ATOM 1393 C CA . ALA A 1 172 ? -13.915 19.161 4.184 1.00 85.94 172 ALA A CA 1
ATOM 1394 C C . ALA A 1 172 ? -14.694 17.990 4.801 1.00 85.94 172 ALA A C 1
ATOM 1396 O O . ALA A 1 172 ? -15.917 18.054 4.933 1.00 85.94 172 ALA A O 1
ATOM 1397 N N . ALA A 1 173 ? -13.991 16.955 5.272 1.00 84.06 173 ALA A N 1
ATOM 1398 C CA . ALA A 1 173 ? -14.594 15.799 5.930 1.00 84.06 173 ALA A CA 1
ATOM 1399 C C . ALA A 1 173 ? -15.372 16.182 7.203 1.00 84.06 173 ALA A C 1
ATOM 1401 O O . ALA A 1 173 ? -16.390 15.557 7.517 1.00 84.06 173 ALA A O 1
ATOM 1402 N N . ARG A 1 174 ? -14.925 17.223 7.924 1.00 83.25 174 ARG A N 1
ATOM 1403 C CA . ARG A 1 174 ? -15.632 17.773 9.092 1.00 83.25 174 ARG A CA 1
ATOM 1404 C C . ARG A 1 174 ? -16.830 18.629 8.692 1.00 83.25 174 ARG A C 1
ATOM 1406 O O . ARG A 1 174 ? -17.889 18.485 9.295 1.00 83.25 174 ARG A O 1
ATOM 1413 N N . LYS A 1 175 ? -16.670 19.506 7.697 1.00 82.81 175 LYS A N 1
ATOM 1414 C CA . LYS A 1 175 ? -17.722 20.423 7.230 1.00 82.81 175 LYS A CA 1
ATOM 1415 C C . LYS A 1 175 ? -18.898 19.669 6.609 1.00 82.81 175 LYS A C 1
ATOM 1417 O O . LYS A 1 175 ? -20.049 19.972 6.907 1.00 82.81 175 LYS A O 1
ATOM 1422 N N . PHE A 1 176 ? -18.612 18.656 5.795 1.00 77.62 176 PHE A N 1
ATOM 1423 C CA . PHE A 1 176 ? -19.606 17.876 5.056 1.00 77.62 176 PHE A CA 1
ATOM 1424 C C . PHE A 1 176 ? -19.908 16.531 5.730 1.00 77.62 176 PHE A C 1
ATOM 1426 O O . PHE A 1 176 ? -20.190 15.533 5.072 1.00 77.62 176 PHE A O 1
ATOM 1433 N N . CYS A 1 177 ? -19.899 16.496 7.067 1.00 71.31 177 CYS A N 1
ATOM 1434 C CA . CYS A 1 177 ? -20.061 15.264 7.840 1.00 71.31 177 CYS A CA 1
ATOM 1435 C C . CYS A 1 177 ? -21.426 14.562 7.658 1.00 71.31 177 CYS A C 1
ATOM 1437 O O . CYS A 1 177 ? -21.539 13.376 7.977 1.00 71.31 177 CYS A O 1
ATOM 1439 N N . GLY A 1 178 ? -22.433 15.259 7.116 1.00 71.44 178 GLY A N 1
ATOM 1440 C CA . GLY A 1 178 ? -23.754 14.718 6.763 1.00 71.44 178 GLY A CA 1
ATOM 1441 C C . GLY A 1 178 ? -23.902 14.232 5.314 1.00 71.44 178 GLY A C 1
ATOM 1442 O O . GLY A 1 178 ? -24.870 13.544 5.013 1.00 71.44 178 GLY A O 1
ATOM 1443 N N . HIS A 1 179 ? -22.951 14.534 4.424 1.00 67.69 179 HIS A N 1
ATOM 1444 C CA . HIS A 1 179 ? -23.013 14.167 3.002 1.00 67.69 179 HIS A CA 1
ATOM 1445 C C . HIS A 1 179 ? -21.974 13.087 2.687 1.00 67.69 179 HIS A C 1
ATOM 1447 O O . HIS A 1 179 ? -20.895 13.069 3.275 1.00 67.69 179 HIS A O 1
ATOM 1453 N N . GLN A 1 180 ? -22.279 12.141 1.799 1.00 63.84 180 GLN A N 1
ATOM 1454 C CA . GLN A 1 180 ? -21.296 11.124 1.386 1.00 63.84 180 GLN A CA 1
ATOM 1455 C C . GLN A 1 180 ? -20.295 11.652 0.347 1.00 63.84 180 GLN A C 1
ATOM 1457 O O . GLN A 1 180 ? -19.271 11.017 0.125 1.00 63.84 180 GLN A O 1
ATOM 1462 N N . VAL A 1 181 ? -20.568 12.820 -0.240 1.00 68.50 181 VAL A N 1
ATOM 1463 C CA . VAL A 1 181 ? -19.771 13.446 -1.299 1.00 68.50 181 VAL A CA 1
ATOM 1464 C C . VAL A 1 181 ? -19.537 14.911 -0.946 1.00 68.50 181 VAL A C 1
ATOM 1466 O O . VAL A 1 181 ? -20.419 15.578 -0.397 1.00 68.50 181 VAL A O 1
ATOM 1469 N N . ILE A 1 182 ? -18.344 15.403 -1.249 1.00 76.19 182 ILE A N 1
ATOM 1470 C CA . ILE A 1 182 ? -17.980 16.810 -1.129 1.00 76.19 182 ILE A CA 1
ATOM 1471 C C . ILE A 1 182 ? -18.471 17.558 -2.381 1.00 76.19 182 ILE A C 1
ATOM 1473 O O . ILE A 1 182 ? -18.221 17.083 -3.482 1.00 76.19 182 ILE A O 1
ATOM 1477 N N . PRO A 1 183 ? -19.140 18.718 -2.284 1.00 79.62 183 PRO A N 1
ATOM 1478 C CA . PRO A 1 183 ? -19.559 19.463 -3.472 1.00 79.62 183 PRO A CA 1
ATOM 1479 C C . PRO A 1 183 ? -18.381 19.842 -4.387 1.00 79.62 183 PRO A C 1
ATOM 1481 O O . PRO A 1 183 ? -17.335 20.272 -3.904 1.00 79.62 183 PRO A O 1
ATOM 1484 N N . ASP A 1 184 ? -18.565 19.758 -5.708 1.00 71.94 184 ASP A N 1
ATOM 1485 C CA . ASP A 1 184 ? -17.504 20.034 -6.698 1.00 71.94 184 ASP A CA 1
ATOM 1486 C C . ASP A 1 184 ? -16.965 21.476 -6.636 1.00 71.94 184 ASP A C 1
ATOM 1488 O O . ASP A 1 184 ? -15.836 21.754 -7.036 1.00 71.94 184 ASP A O 1
ATOM 1492 N N . LEU A 1 185 ? -17.749 22.407 -6.082 1.00 68.19 185 LEU A N 1
ATOM 1493 C CA . LEU A 1 185 ? -17.368 23.810 -5.908 1.00 68.19 185 LEU A CA 1
ATOM 1494 C C . LEU A 1 185 ? -16.497 24.072 -4.665 1.00 68.19 185 LEU A C 1
ATOM 1496 O O . LEU A 1 185 ? -16.122 25.221 -4.444 1.00 68.19 185 LEU A O 1
ATOM 1500 N N . ILE A 1 186 ? -16.114 23.049 -3.889 1.00 66.94 186 ILE A N 1
ATOM 1501 C CA . ILE A 1 186 ? -15.381 23.235 -2.623 1.00 66.94 186 ILE A CA 1
ATOM 1502 C C . ILE A 1 186 ? -14.066 24.014 -2.780 1.00 66.94 186 ILE A C 1
ATOM 1504 O O . ILE A 1 186 ? -13.679 24.764 -1.888 1.00 66.94 186 ILE A O 1
ATOM 1508 N N . LEU A 1 187 ? -13.388 23.895 -3.927 1.00 61.34 187 LEU A N 1
ATOM 1509 C CA . LEU A 1 187 ? -12.161 24.650 -4.198 1.00 61.34 187 LEU A CA 1
ATOM 1510 C C . LEU A 1 187 ? -12.409 26.167 -4.246 1.00 61.34 187 LEU A C 1
ATOM 1512 O O . LEU A 1 187 ? -11.527 26.936 -3.871 1.00 61.34 187 LEU A O 1
ATOM 1516 N N . ARG A 1 188 ? -13.610 26.606 -4.652 1.00 60.09 188 ARG A N 1
ATOM 1517 C CA . ARG A 1 188 ? -14.009 28.023 -4.608 1.00 60.09 188 ARG A CA 1
ATOM 1518 C C . ARG A 1 188 ? -14.312 28.483 -3.180 1.00 60.09 188 ARG A C 1
ATOM 1520 O O . ARG A 1 188 ? -13.995 29.620 -2.846 1.00 60.09 188 ARG A O 1
ATOM 1527 N N . ASP A 1 189 ? -14.841 27.592 -2.343 1.00 59.00 189 ASP A N 1
ATOM 1528 C CA . ASP A 1 189 ? -15.177 27.868 -0.939 1.00 59.00 189 ASP A CA 1
ATOM 1529 C C . ASP A 1 189 ? -13.954 27.831 0.003 1.00 59.00 189 ASP A C 1
ATOM 1531 O O . ASP A 1 189 ? -14.006 28.366 1.108 1.00 59.00 189 ASP A O 1
ATOM 1535 N N . LEU A 1 190 ? -12.834 27.231 -0.421 1.00 60.38 190 LEU A N 1
ATOM 1536 C CA . LEU A 1 190 ? -11.598 27.113 0.371 1.00 60.38 190 LEU A CA 1
ATOM 1537 C C . LEU A 1 190 ? -10.662 28.326 0.278 1.00 60.38 190 LEU A C 1
ATOM 1539 O O . LEU A 1 190 ? -9.895 28.576 1.209 1.00 60.38 190 LEU A O 1
ATOM 1543 N N . LEU A 1 191 ? -10.712 29.085 -0.822 1.00 54.72 191 LEU A N 1
ATOM 1544 C CA . LEU A 1 191 ? -9.883 30.284 -1.021 1.00 54.72 191 LEU A CA 1
ATOM 1545 C C . LEU A 1 191 ? -10.134 31.392 0.034 1.00 54.72 191 LEU A C 1
ATOM 1547 O O . LEU A 1 191 ? -9.163 32.015 0.472 1.00 54.72 191 LEU A O 1
ATOM 1551 N N . PRO A 1 192 ? -11.375 31.637 0.505 1.00 53.59 192 PRO A N 1
ATOM 1552 C CA . PRO A 1 192 ? -11.642 32.677 1.501 1.00 53.59 192 PRO A CA 1
ATOM 1553 C C . PRO A 1 192 ? -11.355 32.276 2.960 1.00 53.59 192 PRO A C 1
ATOM 1555 O O . PRO A 1 192 ? -11.108 33.158 3.780 1.00 53.59 192 PRO A O 1
ATOM 1558 N N . GLU A 1 193 ? -11.400 30.985 3.317 1.00 52.38 193 GLU A N 1
ATOM 1559 C CA . GLU A 1 193 ? -11.337 30.539 4.726 1.00 52.38 193 GLU A CA 1
ATOM 1560 C C . GLU A 1 193 ? -9.937 30.124 5.210 1.00 52.38 193 GLU A C 1
ATOM 1562 O O . GLU A 1 193 ? -9.697 30.138 6.411 1.00 52.38 193 GLU A O 1
ATOM 1567 N N . LEU A 1 194 ? -8.989 29.824 4.313 1.00 50.50 194 LEU A N 1
ATOM 1568 C CA . LEU A 1 194 ? -7.583 29.551 4.676 1.00 50.50 194 LEU A CA 1
ATOM 1569 C C . LEU A 1 194 ? -6.717 30.822 4.784 1.00 50.50 194 LEU A C 1
ATOM 1571 O O . LEU A 1 194 ? -5.534 30.739 5.105 1.00 50.50 194 LEU A O 1
ATOM 1575 N N . SER A 1 195 ? -7.307 31.985 4.492 1.00 42.31 195 SER A N 1
ATOM 1576 C CA . SER A 1 195 ? -6.674 33.313 4.530 1.00 42.31 195 SER A CA 1
ATOM 1577 C C . SER A 1 195 ? -6.955 34.081 5.837 1.00 42.31 195 SER A C 1
ATOM 1579 O O . SER A 1 195 ? -6.677 35.278 5.918 1.00 42.31 195 SER A O 1
ATOM 1581 N N . LYS A 1 196 ? -7.548 33.419 6.838 1.00 39.09 196 LYS A N 1
ATOM 1582 C CA . LYS A 1 196 ? -7.825 33.935 8.188 1.00 39.09 196 LYS A CA 1
ATOM 1583 C C . LYS A 1 196 ? -7.161 33.045 9.227 1.00 39.09 196 LYS A C 1
ATOM 1585 O O . LYS A 1 196 ? -6.735 33.608 10.256 1.00 39.09 196 LYS A O 1
#

Sequence (196 aa):
MENAFFNGKEQAIYFPDDHPTHPGQFKGMEQILWEQGYIVTGNHFKKAQCGTSFKDCPADSTDCCCRWLLYNQPDFLAVESRLEKFAWEQGYKVLFLPKSHCELNFIEQCWGYAKREYRLFPPSSASDILEKNVLKVLGDIPVESMRRFATQALRFTDAYSKGLNGTQAAWAARKFCGHQVIPDLILRDLLPELSK

Nearest PDB structures (foldseek):
  5cr4-assembly1_A  TM=5.454E-01  e=3.645E-01  synthetic construct
  3f2k-assembly2_B  TM=6.393E-01  e=4.566E+00  Homo sapiens
  8scx-assembly1_B  TM=3.704E-01  e=1.218E+00  Saccharomyces cerevisiae
  3kik-assembly3_C  TM=4.081E-01  e=4.070E+00  Saccharomyces cerevisiae

Foldseek 3Di:
DAFFAAPNDTHRQFDDQPPPPGHRHGCALCSSVVVNVDDCDDPNPFAQDCDDDPVSDDPPDQPNHSVSVVCPGPRNVPDDDPVQVVQVVVVHHDDDDDPPPCLLPLVVVLVVQLVVQLVVDDDDPDPVVVVVSSVVSSVPPDPVSSVLSNLRSQQLVQCVVLVHDPVLSVVQCVVPVVDSHRDSCVVVVPVVPVVD

Solvent-accessible surface area (backbone atoms only — not comparable to full-atom values): 11830 Å² total; per-residue (Å²): 132,82,64,42,48,57,96,92,36,82,38,74,59,47,38,55,76,83,38,93,88,46,48,60,35,73,55,52,63,67,53,54,39,40,77,73,71,46,75,49,53,79,99,47,57,40,47,68,55,72,54,95,50,78,84,54,41,64,84,97,56,62,58,78,12,39,52,44,39,52,53,67,31,67,48,59,65,67,56,76,48,73,65,46,54,54,35,44,78,73,76,41,83,79,81,88,74,67,86,96,47,62,69,62,40,34,64,57,52,53,51,52,52,26,54,56,58,47,68,75,51,83,90,78,87,52,66,70,60,53,50,54,48,51,55,49,33,60,70,66,57,53,67,67,57,54,53,51,34,44,53,51,12,49,33,40,49,54,29,47,76,72,71,42,52,74,69,55,25,54,49,47,49,62,76,42,66,90,49,83,65,79,66,90,61,49,73,71,63,48,65,71,65,79,75,113

Mean predicted aligned error: 9.6 Å

InterPro domains:
  IPR036397 Ribonuclease H superfamily [G3DSA:3.30.420.10] (48-162)